Protein AF-A0A1J5GYA2-F1 (afdb_monomer_lite)

pLDDT: mean 72.32, std 25.34, range [25.52, 98.0]

Foldseek 3Di:
DDDALVLAAEEQEEAAQAALLLLLQLLLLQQPQDPPPVDDDPLDPPCSRVRYHYAHQHHDPVNDQFHDPVRQVCSCVQPVDHDPDGGHHHDDLVNAALRYEYEYLAQDPVSDDQSNQVGHLAYEYQHAYDCVVPVVPCRVQSSLSSSLLSNLVSVCSPPVVVVTSPAADPVSGHDYYHSCVSDDPCSVPVSCVPRPPFDWYARPVVRDIDDGDDDDDDDDDDDDDDDDDPPPDDDDPDDDDDDDDDDDDDDDDDDDDDD

Radius of gyration: 24.93 Å; chains: 1; bounding box: 53×60×90 Å

Sequence (259 aa):
MSITKDQLRYVALDDQGAGRCGIGEAALGHFLGEKNTDSPPSLVSPNLYSNIIRAGVRPPESGRADLHPLVTDLIRNRLGIEFIDKKIHLLQEADISANTIVLVLTTELNSIPDYVLQQAYDVLHAPIMDPFPNLENDLGSVATQIYFYALLLSYVVENHFEELGVSRDENGKILPRALLGFHPKEWEQEFFADVFGRGSFRFPASGMIVPLESQGVGAEFDYTLGKVPPEQRSRSFFEDEWGETPSMLKPYSVMSQRF

Structure (mmCIF, N/CA/C/O backbone):
data_AF-A0A1J5GYA2-F1
#
_entry.id   AF-A0A1J5GYA2-F1
#
loop_
_atom_site.group_PDB
_atom_site.id
_atom_site.type_symbol
_atom_site.label_atom_id
_atom_site.label_alt_id
_atom_site.label_comp_id
_atom_site.label_asym_id
_atom_site.label_entity_id
_atom_site.label_seq_id
_atom_site.pdbx_PDB_ins_code
_atom_site.Cartn_x
_atom_site.Cartn_y
_atom_site.Cartn_z
_atom_site.occupancy
_atom_site.B_iso_or_equiv
_atom_site.auth_seq_id
_atom_site.auth_comp_id
_atom_site.auth_asym_id
_atom_site.auth_atom_id
_atom_site.pdbx_PDB_model_num
ATOM 1 N N . MET A 1 1 ? -4.886 -0.936 26.146 1.00 52.78 1 MET A N 1
ATOM 2 C CA . MET A 1 1 ? -3.988 0.212 25.900 1.00 52.78 1 MET A CA 1
ATOM 3 C C . MET A 1 1 ? -4.394 0.770 24.549 1.00 52.78 1 MET A C 1
ATOM 5 O O . MET A 1 1 ? -4.532 -0.031 23.635 1.00 52.78 1 MET A O 1
ATOM 9 N N . SER A 1 2 ? -4.719 2.056 24.441 1.00 77.25 2 SER A N 1
ATOM 10 C CA . SER A 1 2 ? -5.106 2.679 23.168 1.00 77.25 2 SER A CA 1
ATOM 11 C C . SER A 1 2 ? -3.856 3.038 22.368 1.00 77.25 2 SER A C 1
ATOM 13 O O . SER A 1 2 ? -2.954 3.661 22.925 1.00 77.25 2 SER A O 1
ATOM 15 N N . ILE A 1 3 ? -3.814 2.646 21.097 1.00 84.88 3 ILE A N 1
ATOM 16 C CA . ILE A 1 3 ? -2.743 3.022 20.166 1.00 84.88 3 ILE A CA 1
ATOM 17 C C . ILE A 1 3 ? -2.931 4.487 19.762 1.00 84.88 3 ILE A C 1
ATOM 19 O O . ILE A 1 3 ? -4.063 4.944 19.603 1.00 84.88 3 ILE A O 1
ATOM 23 N N . THR A 1 4 ? -1.830 5.217 19.610 1.00 86.31 4 THR A N 1
ATOM 24 C CA . THR A 1 4 ? -1.808 6.609 19.133 1.00 86.31 4 THR A CA 1
ATOM 25 C C . THR A 1 4 ? -1.162 6.707 17.746 1.00 86.31 4 THR A C 1
ATOM 27 O O . THR A 1 4 ? -0.445 5.801 17.324 1.00 86.31 4 THR A O 1
ATOM 30 N N . LYS A 1 5 ? -1.429 7.794 17.004 1.00 84.69 5 LYS A N 1
ATOM 31 C CA . LYS A 1 5 ? -0.971 7.976 15.607 1.00 84.69 5 LYS A CA 1
ATOM 32 C C . LYS A 1 5 ? 0.548 7.822 15.439 1.00 84.69 5 LYS A C 1
ATOM 34 O O . LYS A 1 5 ? 1.004 7.218 14.476 1.00 84.69 5 LYS A O 1
ATOM 39 N N . ASP A 1 6 ? 1.318 8.336 16.395 1.00 83.19 6 ASP A N 1
ATOM 40 C CA . ASP A 1 6 ? 2.785 8.282 16.461 1.00 83.19 6 ASP A CA 1
ATOM 41 C C . ASP A 1 6 ? 3.344 6.867 16.681 1.00 83.19 6 ASP A C 1
ATOM 43 O O . ASP A 1 6 ? 4.506 6.603 16.384 1.00 83.19 6 ASP A O 1
ATOM 47 N N . GLN A 1 7 ? 2.515 5.939 17.165 1.00 87.81 7 GLN A N 1
ATOM 48 C CA . GLN A 1 7 ? 2.881 4.535 17.344 1.00 87.81 7 GLN A CA 1
ATOM 49 C C . GLN A 1 7 ? 2.619 3.694 16.090 1.00 87.81 7 GLN A C 1
ATOM 51 O O . GLN A 1 7 ? 2.973 2.513 16.085 1.00 87.81 7 GLN A O 1
ATOM 56 N N . LEU A 1 8 ? 1.991 4.251 15.047 1.00 91.12 8 LEU A N 1
ATOM 57 C CA . LEU A 1 8 ? 1.645 3.500 13.845 1.00 91.12 8 LEU A CA 1
ATOM 58 C C . LEU A 1 8 ? 2.871 3.137 13.002 1.00 91.12 8 LEU A C 1
ATOM 60 O O . LEU A 1 8 ? 3.745 3.960 12.710 1.00 91.12 8 LEU A O 1
ATOM 64 N N . ARG A 1 9 ? 2.865 1.886 12.542 1.00 94.00 9 ARG A N 1
ATOM 65 C CA . ARG A 1 9 ? 3.709 1.379 11.458 1.00 94.00 9 ARG A CA 1
ATOM 66 C C . ARG A 1 9 ? 2.845 1.175 10.220 1.00 94.00 9 ARG A C 1
ATOM 68 O O . ARG A 1 9 ? 1.652 0.903 10.335 1.00 94.00 9 ARG A O 1
ATOM 75 N N . TYR A 1 10 ? 3.449 1.260 9.045 1.00 95.62 10 TYR A N 1
ATOM 76 C CA . TYR A 1 10 ? 2.756 1.132 7.769 1.00 95.62 10 TYR A CA 1
ATOM 77 C C . TYR A 1 10 ? 3.422 0.062 6.914 1.00 95.62 10 TYR A C 1
ATOM 79 O O . TYR A 1 10 ? 4.647 -0.002 6.838 1.00 95.62 10 TYR A O 1
ATOM 87 N N . VAL A 1 11 ? 2.622 -0.756 6.236 1.00 97.25 11 VAL A N 1
ATOM 88 C CA . VAL A 1 11 ? 3.106 -1.683 5.210 1.00 97.25 11 VAL A CA 1
ATOM 89 C C . VAL A 1 11 ? 2.424 -1.348 3.892 1.00 97.25 11 VAL A C 1
ATOM 91 O O . VAL A 1 11 ? 1.209 -1.487 3.776 1.00 97.25 11 VAL A O 1
ATOM 94 N N . ALA A 1 12 ? 3.199 -0.936 2.892 1.00 97.12 12 ALA A N 1
ATOM 95 C CA . ALA A 1 12 ? 2.764 -0.903 1.503 1.00 97.12 12 ALA A CA 1
ATOM 96 C C . ALA A 1 12 ? 2.955 -2.306 0.911 1.00 97.12 12 ALA A C 1
ATOM 98 O O . ALA A 1 12 ? 4.083 -2.722 0.637 1.00 97.12 12 ALA A O 1
ATOM 99 N N . LEU A 1 13 ? 1.858 -3.045 0.745 1.00 97.75 13 LEU A N 1
ATOM 100 C CA . LEU A 1 13 ? 1.861 -4.437 0.297 1.00 97.75 13 LEU A CA 1
ATOM 101 C C . LEU A 1 13 ? 1.398 -4.540 -1.159 1.00 97.75 13 LEU A C 1
ATOM 103 O O . LEU A 1 13 ? 0.315 -4.062 -1.492 1.00 97.75 13 LEU A O 1
ATOM 107 N N . ASP A 1 14 ? 2.174 -5.204 -2.013 1.00 96.56 14 ASP A N 1
ATOM 108 C CA . ASP A 1 14 ? 1.707 -5.674 -3.324 1.00 96.56 14 ASP A CA 1
ATOM 109 C C . ASP A 1 14 ? 1.986 -7.177 -3.519 1.00 96.56 14 ASP A C 1
ATOM 111 O O . ASP A 1 14 ? 2.470 -7.859 -2.612 1.00 96.56 14 ASP A O 1
ATOM 115 N N . ASP A 1 15 ? 1.645 -7.725 -4.687 1.00 94.81 15 ASP A N 1
ATOM 116 C CA . ASP A 1 15 ? 1.787 -9.162 -4.930 1.00 94.81 15 ASP A CA 1
ATOM 117 C C . ASP A 1 15 ? 3.256 -9.636 -4.958 1.00 94.81 15 ASP A C 1
ATOM 119 O O . ASP A 1 15 ? 3.537 -10.735 -4.491 1.00 94.81 15 ASP A O 1
ATOM 123 N N . GLN A 1 16 ? 4.193 -8.852 -5.510 1.00 94.75 16 GLN A N 1
ATOM 124 C CA . GLN A 1 16 ? 5.533 -9.324 -5.924 1.00 94.75 16 GLN A CA 1
ATOM 125 C C . GLN A 1 16 ? 6.723 -8.531 -5.344 1.00 94.75 16 GLN A C 1
ATOM 127 O O . GLN A 1 16 ? 7.873 -8.927 -5.514 1.00 94.75 16 GLN A O 1
ATOM 132 N N . GLY A 1 17 ? 6.492 -7.398 -4.683 1.00 92.50 17 GLY A N 1
ATOM 133 C CA . GLY A 1 17 ? 7.512 -6.600 -3.998 1.00 92.50 17 GLY A CA 1
ATOM 134 C C . GLY A 1 17 ? 8.372 -5.699 -4.901 1.00 92.50 17 GLY A C 1
ATOM 135 O O . GLY A 1 17 ? 9.226 -4.967 -4.403 1.00 92.50 17 GLY A O 1
ATOM 136 N N . ALA A 1 18 ? 8.169 -5.739 -6.224 1.00 92.25 18 ALA A N 1
ATOM 137 C CA . ALA A 1 18 ? 9.050 -5.116 -7.221 1.00 92.25 18 ALA A CA 1
ATOM 138 C C . ALA A 1 18 ? 8.562 -3.765 -7.784 1.00 92.25 18 ALA A C 1
ATOM 140 O O . ALA A 1 18 ? 9.275 -3.159 -8.593 1.00 92.25 18 ALA A O 1
ATOM 141 N N . GLY A 1 19 ? 7.344 -3.324 -7.440 1.00 94.00 19 GLY A N 1
ATOM 142 C CA . GLY A 1 19 ? 6.659 -2.244 -8.156 1.00 94.00 19 GLY A CA 1
ATOM 143 C C . GLY A 1 19 ? 5.774 -1.352 -7.288 1.00 94.00 19 GLY A C 1
ATOM 144 O O . GLY A 1 19 ? 6.240 -0.340 -6.763 1.00 94.00 19 GLY A O 1
ATOM 145 N N . ARG A 1 20 ? 4.486 -1.695 -7.177 1.00 96.44 20 ARG A N 1
ATOM 146 C CA . ARG A 1 20 ? 3.453 -0.858 -6.542 1.00 96.44 20 ARG A CA 1
ATOM 147 C C . ARG A 1 20 ? 3.792 -0.576 -5.078 1.00 96.44 20 ARG A C 1
ATOM 149 O O . ARG A 1 20 ? 3.676 0.567 -4.653 1.00 96.44 20 ARG A O 1
ATOM 156 N N . CYS A 1 21 ? 4.305 -1.562 -4.341 1.00 95.81 21 CYS A N 1
ATOM 157 C CA . CYS A 1 21 ? 4.745 -1.399 -2.951 1.00 95.81 21 CYS A CA 1
ATOM 158 C C . CYS A 1 21 ? 5.860 -0.351 -2.776 1.00 95.81 21 CYS A C 1
ATOM 160 O O . CYS A 1 21 ? 5.845 0.385 -1.795 1.00 95.81 21 CYS A O 1
ATOM 162 N N . GLY A 1 22 ? 6.796 -0.234 -3.729 1.00 94.44 22 GLY A N 1
ATOM 163 C CA . GLY A 1 22 ? 7.863 0.772 -3.691 1.00 94.44 22 GLY A CA 1
ATOM 164 C C . GLY A 1 22 ? 7.334 2.182 -3.956 1.00 94.44 22 GLY A C 1
ATOM 165 O O . GLY A 1 22 ? 7.723 3.129 -3.281 1.00 94.44 22 GLY A O 1
ATOM 166 N N . ILE A 1 23 ? 6.377 2.326 -4.880 1.00 94.81 23 ILE A N 1
ATOM 167 C CA . ILE A 1 23 ? 5.662 3.601 -5.066 1.00 94.81 23 ILE A CA 1
ATOM 168 C C . ILE A 1 23 ? 4.862 3.931 -3.799 1.00 94.81 23 ILE A C 1
ATOM 170 O O . ILE A 1 23 ? 4.860 5.079 -3.368 1.00 94.81 23 ILE A O 1
ATOM 174 N N . GLY A 1 24 ? 4.235 2.925 -3.182 1.00 95.12 24 GLY A N 1
ATOM 175 C CA . GLY A 1 24 ? 3.459 3.054 -1.951 1.00 95.12 24 GLY A CA 1
ATOM 176 C C . GLY A 1 24 ? 4.290 3.541 -0.770 1.00 95.12 24 GLY A C 1
ATOM 177 O O . GLY A 1 24 ? 3.902 4.505 -0.130 1.00 95.12 24 GLY A O 1
ATOM 178 N N . GLU A 1 25 ? 5.451 2.942 -0.511 1.00 94.00 25 GLU A N 1
ATOM 179 C CA . GLU A 1 25 ? 6.383 3.385 0.536 1.00 94.00 25 GLU A CA 1
ATOM 180 C C . GLU A 1 25 ? 6.821 4.843 0.339 1.00 94.00 25 GLU A C 1
ATOM 182 O O . GLU A 1 25 ? 6.715 5.647 1.265 1.00 94.00 25 GLU A O 1
ATOM 187 N N . ALA A 1 26 ? 7.249 5.204 -0.877 1.00 90.25 26 ALA A N 1
ATOM 188 C CA . ALA A 1 26 ? 7.666 6.568 -1.196 1.00 90.25 26 ALA A CA 1
ATOM 189 C C . ALA A 1 26 ? 6.513 7.577 -1.047 1.00 90.25 26 ALA A C 1
ATOM 191 O O . ALA A 1 26 ? 6.694 8.652 -0.480 1.00 90.25 26 ALA A O 1
ATOM 192 N N . ALA A 1 27 ? 5.317 7.218 -1.520 1.00 90.56 27 ALA A N 1
ATOM 193 C CA . ALA A 1 27 ? 4.111 8.029 -1.397 1.00 90.56 27 ALA A CA 1
ATOM 194 C C . ALA A 1 27 ? 3.684 8.210 0.067 1.00 90.56 27 ALA A C 1
ATOM 196 O O . ALA A 1 27 ? 3.379 9.321 0.493 1.00 90.56 27 ALA A O 1
ATOM 197 N N . LEU A 1 28 ? 3.691 7.130 0.851 1.00 91.25 28 LEU A N 1
ATOM 198 C CA . LEU A 1 28 ? 3.335 7.164 2.264 1.00 91.25 28 LEU A CA 1
ATOM 199 C C . LEU A 1 28 ? 4.324 8.013 3.058 1.00 91.25 28 LEU A C 1
ATOM 201 O O . LEU A 1 28 ? 3.883 8.875 3.805 1.00 91.25 28 LEU A O 1
ATOM 205 N N . GLY A 1 29 ? 5.635 7.855 2.860 1.00 87.81 29 GLY A N 1
ATOM 206 C CA . GLY A 1 29 ? 6.617 8.703 3.544 1.00 87.81 29 GLY A CA 1
ATOM 207 C C . GLY A 1 29 ? 6.549 10.169 3.114 1.00 87.81 29 GLY A C 1
ATOM 208 O O . GLY A 1 29 ? 6.762 11.049 3.939 1.00 87.81 29 GLY A O 1
ATOM 209 N N . HIS A 1 30 ? 6.151 10.458 1.873 1.00 84.06 30 HIS A N 1
ATOM 210 C CA . HIS A 1 30 ? 5.894 11.830 1.436 1.00 84.06 30 HIS A CA 1
ATOM 211 C C . HIS A 1 30 ? 4.679 12.466 2.143 1.00 84.06 30 HIS A C 1
ATOM 213 O O . HIS A 1 30 ? 4.772 13.605 2.591 1.00 84.06 30 HIS A O 1
ATOM 219 N N . PHE A 1 31 ? 3.561 11.743 2.299 1.00 84.25 31 PHE A N 1
ATOM 220 C CA . PHE A 1 31 ? 2.330 12.294 2.897 1.00 84.25 31 PHE A CA 1
ATOM 221 C C . PHE A 1 31 ? 2.190 12.104 4.419 1.00 84.25 31 PHE A C 1
ATOM 223 O O . PHE A 1 31 ? 1.360 12.776 5.034 1.00 84.25 31 PHE A O 1
ATOM 230 N N . LEU A 1 32 ? 2.954 11.196 5.034 1.00 84.56 32 LEU A N 1
ATOM 231 C CA . LEU A 1 32 ? 2.957 10.921 6.481 1.00 84.56 32 LEU A CA 1
ATOM 232 C C . LEU A 1 32 ? 4.251 11.371 7.180 1.00 84.56 32 LEU A C 1
ATOM 234 O O . LEU A 1 32 ? 4.230 11.578 8.390 1.00 84.56 32 LEU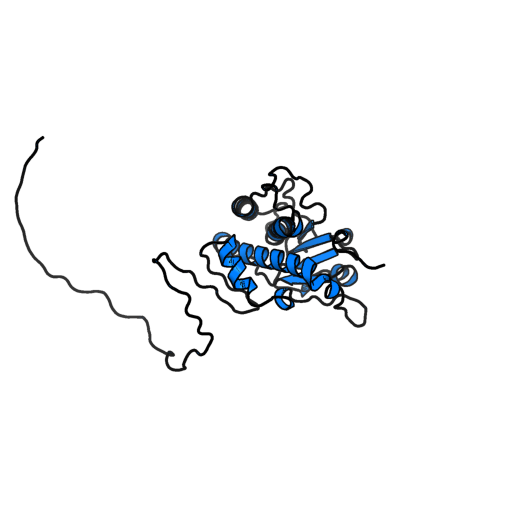 A O 1
ATOM 238 N N . GLY A 1 33 ? 5.372 11.481 6.457 1.00 67.19 33 GLY A N 1
ATOM 239 C CA . GLY A 1 33 ? 6.704 11.612 7.056 1.00 67.19 33 GLY A CA 1
ATOM 240 C C . GLY A 1 33 ? 7.037 13.000 7.606 1.00 67.19 33 GLY A C 1
ATOM 241 O O . GLY A 1 33 ? 7.629 13.091 8.678 1.00 67.19 33 GLY A O 1
ATOM 242 N N . GLU A 1 34 ? 6.649 14.084 6.922 1.00 56.28 34 GLU A N 1
ATOM 243 C CA . GLU A 1 34 ? 6.967 15.456 7.352 1.00 56.28 34 GLU A CA 1
ATOM 244 C C . GLU A 1 34 ? 5.793 16.436 7.131 1.00 56.28 34 GLU A C 1
ATOM 246 O O . GLU A 1 34 ? 5.505 16.855 6.014 1.00 56.28 34 GLU A O 1
ATOM 251 N N . LYS A 1 35 ? 5.158 16.879 8.229 1.00 47.84 35 LYS A N 1
ATOM 252 C CA . LYS A 1 35 ? 4.240 18.041 8.276 1.00 47.84 35 LYS A CA 1
ATOM 253 C C . LYS A 1 35 ? 4.880 19.275 8.935 1.00 47.84 35 LYS A C 1
ATOM 255 O O . LYS A 1 35 ? 4.233 19.989 9.693 1.00 47.84 35 LYS A O 1
ATOM 260 N N . ASN A 1 36 ? 6.156 19.534 8.646 1.00 36.28 36 ASN A N 1
ATOM 261 C CA . ASN A 1 36 ? 6.815 20.803 8.980 1.00 36.28 36 ASN A CA 1
ATOM 262 C C . ASN A 1 36 ? 6.995 21.627 7.698 1.00 36.28 36 ASN A C 1
ATOM 264 O O . ASN A 1 36 ? 8.065 21.650 7.097 1.00 36.28 36 ASN A O 1
ATOM 268 N N . THR A 1 37 ? 5.926 22.311 7.289 1.00 40.91 37 THR A N 1
ATOM 269 C CA . THR A 1 37 ? 5.828 23.088 6.037 1.00 40.91 37 THR A CA 1
ATOM 270 C C . THR A 1 37 ? 6.758 24.306 5.948 1.00 40.91 37 THR A C 1
ATOM 272 O O . THR A 1 37 ? 6.833 24.934 4.896 1.00 40.91 37 THR A O 1
ATOM 275 N N . ASP A 1 38 ? 7.479 24.636 7.022 1.00 36.69 38 ASP A N 1
ATOM 276 C CA . ASP A 1 38 ? 8.370 25.802 7.103 1.00 36.69 38 ASP A CA 1
ATOM 277 C C . ASP A 1 38 ? 9.807 25.522 6.618 1.00 36.69 38 ASP A C 1
ATOM 279 O O . ASP A 1 38 ? 10.648 26.422 6.614 1.00 36.69 38 ASP A O 1
ATOM 283 N N . SER A 1 39 ? 10.123 24.284 6.219 1.00 34.06 39 SER A N 1
ATOM 284 C CA . SER A 1 39 ? 11.415 23.920 5.619 1.00 34.06 39 SER A CA 1
ATOM 285 C C . SER A 1 39 ? 11.222 23.321 4.223 1.00 34.06 39 SER A C 1
ATOM 287 O O . SER A 1 39 ? 10.342 22.478 4.051 1.00 34.06 39 SER A O 1
ATOM 289 N N . PRO A 1 40 ? 12.040 23.694 3.217 1.00 37.94 40 PRO A N 1
ATOM 290 C CA . PRO A 1 40 ? 12.053 22.970 1.949 1.00 37.94 40 PRO A CA 1
ATOM 291 C C . PRO A 1 40 ? 12.461 21.508 2.199 1.00 37.94 40 PRO A C 1
ATOM 293 O O . PRO A 1 40 ? 13.287 21.268 3.086 1.00 37.94 40 PRO A O 1
ATOM 296 N N . PRO A 1 41 ? 11.929 20.538 1.428 1.00 44.06 41 PRO A N 1
ATOM 297 C CA . PRO A 1 41 ? 12.181 19.120 1.656 1.00 44.06 41 PRO A CA 1
ATOM 298 C C . PRO A 1 41 ? 13.684 18.840 1.663 1.00 44.06 41 PRO A C 1
ATOM 300 O O . PRO A 1 41 ? 14.387 19.037 0.667 1.00 44.06 41 PRO A O 1
ATOM 303 N N . SER A 1 42 ? 14.185 18.402 2.818 1.00 37.72 42 SER A N 1
ATOM 304 C CA . SER A 1 42 ? 15.592 18.065 2.9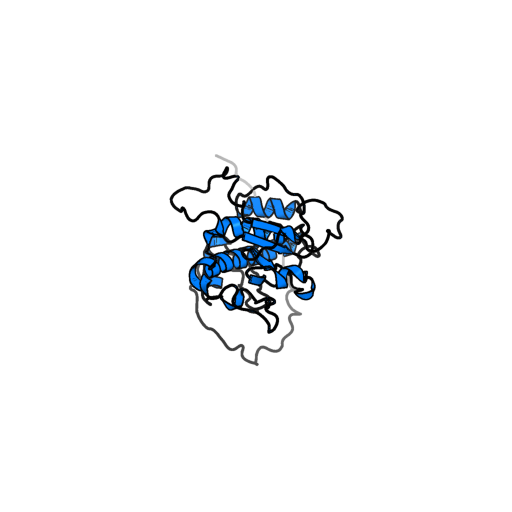80 1.00 37.72 42 SER A CA 1
ATOM 305 C C . SER A 1 42 ? 15.895 16.819 2.157 1.00 37.72 42 SER A C 1
ATOM 307 O O . SER A 1 42 ? 15.473 15.717 2.504 1.00 37.72 42 SER A O 1
ATOM 309 N N . LEU A 1 43 ? 16.708 16.976 1.110 1.00 41.19 43 LEU A N 1
ATOM 310 C CA . LEU A 1 43 ? 17.228 15.879 0.278 1.00 41.19 43 LEU A CA 1
ATOM 311 C C . LEU A 1 43 ? 18.064 14.839 1.066 1.00 41.19 43 LEU A C 1
ATOM 313 O O . LEU A 1 43 ? 18.601 13.909 0.472 1.00 41.19 43 LEU A O 1
ATOM 317 N N . VAL A 1 44 ? 18.221 15.003 2.388 1.00 37.31 44 VAL A N 1
ATOM 318 C CA . VAL A 1 44 ? 19.064 14.171 3.257 1.00 37.31 44 VAL A CA 1
ATOM 319 C C . VAL A 1 44 ? 18.404 13.928 4.629 1.00 37.31 44 VAL A C 1
ATOM 321 O O . VAL A 1 44 ? 19.033 14.104 5.672 1.00 37.31 44 VAL A O 1
ATOM 324 N N . SER A 1 45 ? 17.133 13.511 4.658 1.00 35.84 45 SER A N 1
ATOM 325 C CA . SER A 1 45 ? 16.492 12.956 5.867 1.00 35.84 45 SER A CA 1
ATOM 326 C C . SER A 1 45 ? 16.426 11.417 5.776 1.00 35.84 45 SER A C 1
ATOM 328 O O . SER A 1 45 ? 15.431 10.865 5.303 1.00 35.84 45 SER A O 1
ATOM 330 N N . PRO A 1 46 ? 17.474 10.673 6.200 1.00 40.28 46 PRO A N 1
ATOM 331 C CA . PRO A 1 46 ? 17.526 9.209 6.065 1.00 40.28 46 PRO A CA 1
ATOM 332 C C . PRO A 1 46 ? 16.509 8.451 6.941 1.00 40.28 46 PRO A C 1
ATOM 334 O O . PRO A 1 46 ? 16.409 7.233 6.830 1.00 40.28 46 PRO A O 1
ATOM 337 N N . ASN A 1 47 ? 15.754 9.150 7.799 1.00 41.41 47 ASN A N 1
ATOM 338 C CA . ASN A 1 47 ? 14.789 8.565 8.736 1.00 41.41 47 ASN A CA 1
ATOM 339 C C . ASN A 1 47 ? 13.312 8.713 8.313 1.00 41.41 47 ASN A C 1
ATOM 341 O O . ASN A 1 47 ? 12.452 8.172 9.011 1.00 41.41 47 ASN A O 1
ATOM 345 N N . LEU A 1 48 ? 13.019 9.384 7.186 1.00 49.25 48 LEU A N 1
ATOM 346 C CA . LEU A 1 48 ? 11.661 9.675 6.674 1.00 49.25 48 LEU A CA 1
ATOM 347 C C . LEU A 1 48 ? 10.718 8.455 6.580 1.00 49.25 48 LEU A C 1
ATOM 349 O O . LEU A 1 48 ? 9.503 8.622 6.605 1.00 49.25 48 LEU A O 1
ATOM 353 N N . TYR A 1 49 ? 11.268 7.241 6.477 1.00 60.41 49 TYR A N 1
ATOM 354 C CA . TYR A 1 49 ? 10.523 5.996 6.229 1.00 60.41 49 TYR A CA 1
ATOM 355 C C . TYR A 1 49 ? 10.695 4.949 7.342 1.00 60.41 49 TYR A C 1
ATOM 357 O O . TYR A 1 49 ? 10.327 3.797 7.156 1.00 60.41 49 TYR A O 1
ATOM 365 N N . SER A 1 50 ? 11.270 5.299 8.501 1.00 66.12 50 SER A N 1
ATOM 366 C CA . SER A 1 50 ? 11.652 4.306 9.531 1.00 66.12 50 SER A CA 1
ATOM 367 C C . SER A 1 50 ? 10.494 3.462 10.101 1.00 66.12 50 SER A C 1
ATOM 369 O O . SER A 1 50 ? 10.729 2.378 10.638 1.00 66.12 50 SER A O 1
ATOM 371 N N . ASN A 1 51 ? 9.248 3.922 9.961 1.00 85.62 51 ASN A N 1
ATOM 372 C CA . ASN A 1 51 ? 8.026 3.207 10.332 1.00 85.62 51 ASN A CA 1
ATOM 373 C C . ASN A 1 51 ? 7.233 2.651 9.130 1.00 85.62 51 ASN A C 1
ATOM 375 O O . ASN A 1 51 ? 6.123 2.159 9.331 1.00 85.62 51 ASN A O 1
ATOM 379 N N . ILE A 1 52 ? 7.773 2.709 7.908 1.00 90.69 52 ILE A N 1
ATOM 380 C CA . ILE A 1 52 ? 7.123 2.267 6.667 1.00 90.69 52 ILE A CA 1
ATOM 381 C C . ILE A 1 52 ? 7.921 1.107 6.063 1.00 90.69 52 ILE A C 1
ATOM 383 O O . ILE A 1 52 ? 9.141 1.159 5.961 1.00 90.69 52 ILE A O 1
ATOM 387 N N . ILE A 1 53 ? 7.226 0.049 5.654 1.00 92.69 53 ILE A N 1
ATOM 388 C CA . ILE A 1 53 ? 7.803 -1.133 5.006 1.00 92.69 53 ILE A CA 1
ATOM 389 C C . ILE A 1 53 ? 7.149 -1.287 3.633 1.00 92.69 53 ILE A C 1
ATOM 391 O O . ILE A 1 53 ? 5.922 -1.307 3.536 1.00 92.69 53 ILE A O 1
ATOM 395 N N . ARG A 1 54 ? 7.936 -1.463 2.569 1.00 93.94 54 ARG A N 1
ATOM 396 C CA . ARG A 1 54 ? 7.434 -2.071 1.324 1.00 93.94 54 ARG A CA 1
ATOM 397 C C . ARG A 1 54 ? 7.555 -3.590 1.407 1.00 93.94 54 ARG A C 1
ATOM 399 O O . ARG A 1 54 ? 8.580 -4.094 1.857 1.00 93.94 54 ARG A O 1
ATOM 406 N N . ALA A 1 55 ? 6.552 -4.322 0.939 1.00 96.38 55 ALA A N 1
ATOM 407 C CA . ALA A 1 55 ? 6.612 -5.780 0.892 1.00 96.38 55 ALA A CA 1
ATOM 408 C C . ALA A 1 55 ? 5.871 -6.364 -0.318 1.00 96.38 55 ALA A C 1
ATOM 410 O O . ALA A 1 55 ? 4.878 -5.806 -0.787 1.00 96.38 55 ALA A O 1
ATOM 411 N N . GLY A 1 56 ? 6.353 -7.514 -0.789 1.00 96.69 56 GLY A N 1
ATOM 412 C CA . GLY A 1 56 ? 5.633 -8.416 -1.687 1.00 96.69 56 GLY A CA 1
ATOM 413 C C . GLY A 1 56 ? 5.108 -9.642 -0.944 1.00 96.69 56 GLY A C 1
ATOM 414 O O . GLY A 1 56 ? 5.804 -10.172 -0.080 1.00 96.69 56 GLY A O 1
ATOM 415 N N . VAL A 1 57 ? 3.920 -10.138 -1.293 1.00 96.69 57 VAL A N 1
ATOM 416 C CA . VAL A 1 57 ? 3.408 -11.419 -0.761 1.00 96.69 57 VAL A CA 1
ATOM 417 C C . VAL A 1 57 ? 4.245 -12.611 -1.254 1.00 96.69 57 VAL A C 1
ATOM 419 O O . VAL A 1 57 ? 4.467 -13.568 -0.512 1.00 96.69 57 VAL A O 1
ATOM 422 N N . ARG A 1 58 ? 4.717 -12.573 -2.506 1.00 94.94 58 ARG A N 1
ATOM 423 C CA . ARG A 1 58 ? 5.486 -13.649 -3.155 1.00 94.94 58 ARG A CA 1
ATOM 424 C C . ARG A 1 58 ? 6.695 -13.104 -3.937 1.00 94.94 58 ARG A C 1
ATOM 426 O O . ARG A 1 58 ? 6.732 -11.914 -4.233 1.00 94.94 58 ARG A O 1
ATOM 433 N N . PRO A 1 59 ? 7.699 -13.937 -4.277 1.00 94.12 59 PRO A N 1
ATOM 434 C CA . PRO A 1 59 ? 8.813 -13.520 -5.131 1.00 94.12 59 PRO A CA 1
ATOM 435 C C . PRO A 1 59 ? 8.349 -13.060 -6.522 1.00 94.12 59 PRO A C 1
ATOM 437 O O . PRO A 1 59 ? 7.350 -13.588 -7.023 1.00 94.12 59 PRO A O 1
ATOM 440 N N . PRO A 1 60 ? 9.087 -12.156 -7.196 1.00 93.19 60 PRO A N 1
ATOM 441 C CA . PRO A 1 60 ? 8.767 -11.776 -8.562 1.00 93.19 60 PRO A CA 1
ATOM 442 C C . PRO A 1 60 ? 8.892 -12.933 -9.546 1.00 93.19 60 PRO A C 1
ATOM 444 O O . PRO A 1 60 ? 9.913 -13.618 -9.590 1.00 93.19 60 PRO A O 1
ATOM 447 N N . GLU A 1 61 ? 7.923 -13.050 -10.449 1.00 91.81 61 GLU A N 1
ATOM 448 C CA . GLU A 1 61 ? 7.950 -14.024 -11.551 1.00 91.81 61 GLU A CA 1
ATOM 449 C C . GLU A 1 61 ? 9.117 -13.753 -12.520 1.00 91.81 61 GLU A C 1
ATOM 451 O O . GLU A 1 61 ? 9.667 -14.665 -13.129 1.00 91.81 61 GLU A O 1
ATOM 456 N N . SER A 1 62 ? 9.560 -12.493 -12.593 1.00 89.94 62 SER A N 1
ATOM 457 C CA . SER A 1 62 ? 10.757 -12.065 -13.331 1.00 89.94 62 SER A CA 1
ATOM 458 C C . SER A 1 62 ? 12.098 -12.519 -12.732 1.00 89.94 62 SER A C 1
ATOM 460 O O . SER A 1 62 ? 13.134 -12.302 -13.357 1.00 89.94 62 SER A O 1
ATOM 462 N N . GLY A 1 63 ? 12.117 -13.070 -11.512 1.00 91.75 63 GLY A N 1
ATOM 463 C CA . GLY A 1 63 ? 13.346 -13.455 -10.808 1.00 91.75 63 GLY A CA 1
ATOM 464 C C . GLY A 1 63 ? 14.230 -12.293 -10.327 1.00 91.75 63 GLY A C 1
ATOM 465 O O . GLY A 1 63 ? 15.326 -12.542 -9.826 1.00 91.75 63 GLY A O 1
ATOM 466 N N . ARG A 1 64 ? 13.788 -11.031 -10.460 1.00 91.00 64 ARG A N 1
ATOM 467 C CA . ARG A 1 64 ? 14.490 -9.868 -9.886 1.00 91.00 64 ARG A CA 1
ATOM 468 C C . ARG A 1 64 ? 14.535 -9.936 -8.359 1.00 91.00 64 ARG A C 1
ATOM 470 O O . ARG A 1 64 ? 13.634 -10.477 -7.724 1.00 91.00 64 ARG A O 1
ATOM 477 N N . ALA A 1 65 ? 15.569 -9.324 -7.788 1.00 92.06 65 ALA A N 1
ATOM 478 C CA . ALA A 1 65 ? 15.753 -9.173 -6.343 1.00 92.06 65 ALA A CA 1
ATOM 479 C C . ALA A 1 65 ? 15.622 -7.707 -5.879 1.00 92.06 65 ALA A C 1
ATOM 481 O O . ALA A 1 65 ? 15.823 -7.413 -4.701 1.00 92.06 65 ALA A O 1
ATOM 482 N N . ASP A 1 66 ? 15.303 -6.793 -6.797 1.00 94.06 66 ASP A N 1
ATOM 483 C CA . ASP A 1 66 ? 15.261 -5.345 -6.617 1.00 94.06 66 ASP A CA 1
ATOM 484 C C . ASP A 1 66 ? 14.059 -4.679 -7.321 1.00 94.06 66 ASP A C 1
ATOM 486 O O . ASP A 1 66 ? 13.435 -5.234 -8.233 1.00 94.06 66 ASP A O 1
ATOM 490 N N . LEU A 1 67 ? 13.717 -3.470 -6.862 1.00 92.69 67 LEU A N 1
ATOM 491 C CA . LEU A 1 67 ? 12.695 -2.612 -7.466 1.00 92.69 67 LEU A CA 1
ATOM 492 C C . LEU A 1 67 ? 13.008 -2.330 -8.940 1.00 92.69 67 LEU A C 1
ATOM 494 O O . LEU A 1 67 ? 14.149 -2.045 -9.306 1.00 92.69 67 LEU A O 1
ATOM 498 N N . HIS A 1 68 ? 11.977 -2.334 -9.788 1.00 94.31 68 HIS A N 1
ATOM 499 C CA . HIS A 1 68 ? 12.160 -2.098 -11.219 1.00 94.31 68 HIS A CA 1
ATOM 500 C C . HIS A 1 68 ? 12.769 -0.705 -11.506 1.00 94.31 68 HIS A C 1
ATOM 502 O O . HIS A 1 68 ? 12.281 0.279 -10.945 1.00 94.31 68 HIS A O 1
ATOM 508 N N . PRO A 1 69 ? 13.752 -0.560 -12.423 1.00 92.38 69 PRO A N 1
ATOM 509 C CA . PRO A 1 69 ? 14.393 0.727 -12.711 1.00 92.38 69 PRO A CA 1
ATOM 510 C C . PRO A 1 69 ? 13.402 1.861 -12.999 1.00 92.38 69 PRO A C 1
ATOM 512 O O . PRO A 1 69 ? 13.405 2.846 -12.264 1.00 92.38 69 PRO A O 1
ATOM 515 N N . LEU A 1 70 ? 12.460 1.652 -13.936 1.00 93.38 70 LEU A N 1
ATOM 516 C CA . LEU A 1 70 ? 11.394 2.618 -14.264 1.00 93.38 70 LEU A CA 1
ATOM 517 C C . LEU A 1 70 ? 10.558 3.057 -13.049 1.00 93.38 70 LEU A C 1
ATOM 519 O O . LEU A 1 70 ? 10.106 4.196 -13.002 1.00 93.38 70 LEU A O 1
ATOM 523 N N . VAL A 1 71 ? 10.359 2.178 -12.060 1.00 94.00 71 VAL A N 1
ATOM 524 C CA . VAL A 1 71 ? 9.651 2.518 -10.816 1.00 94.00 71 VAL A CA 1
ATOM 525 C C . VAL A 1 71 ? 10.516 3.448 -9.967 1.00 94.00 71 VAL A C 1
ATOM 527 O O . VAL A 1 71 ? 10.032 4.480 -9.509 1.00 94.00 71 VAL A O 1
ATOM 530 N N . THR A 1 72 ? 11.807 3.140 -9.804 1.00 92.25 72 THR A N 1
ATOM 531 C CA . THR A 1 72 ? 12.719 4.007 -9.039 1.00 92.25 72 THR A CA 1
ATOM 532 C C . THR A 1 72 ? 12.984 5.347 -9.728 1.00 92.25 72 THR A C 1
ATOM 534 O O . THR A 1 72 ? 13.078 6.365 -9.048 1.00 92.25 72 THR A O 1
ATOM 537 N N . ASP A 1 73 ? 13.028 5.375 -11.062 1.00 89.44 73 ASP A N 1
ATOM 538 C CA . ASP A 1 73 ? 13.182 6.606 -11.837 1.00 89.44 73 ASP A CA 1
ATOM 539 C C . ASP A 1 73 ? 11.905 7.457 -11.796 1.00 89.44 73 ASP A C 1
ATOM 541 O O . ASP A 1 73 ? 11.994 8.669 -11.617 1.00 89.44 73 ASP A O 1
ATOM 545 N N . LEU A 1 74 ? 10.711 6.848 -11.863 1.00 88.00 74 LEU A N 1
ATOM 546 C CA . LEU A 1 74 ? 9.447 7.564 -11.656 1.00 88.00 74 LEU A CA 1
ATOM 547 C C . LEU A 1 74 ? 9.384 8.202 -10.264 1.00 88.00 74 LEU A C 1
ATOM 549 O O . LEU A 1 74 ? 8.990 9.361 -10.149 1.00 88.00 74 LEU A O 1
ATOM 553 N N . ILE A 1 75 ? 9.771 7.467 -9.218 1.00 86.44 75 ILE A N 1
ATOM 554 C CA . ILE A 1 75 ? 9.731 7.948 -7.829 1.00 86.44 75 ILE A CA 1
ATOM 555 C C . ILE A 1 75 ? 10.705 9.114 -7.628 1.00 86.44 75 ILE A C 1
ATOM 557 O O . ILE A 1 75 ? 10.305 10.146 -7.085 1.00 86.44 75 ILE A O 1
ATOM 561 N N . ARG A 1 76 ? 11.935 9.005 -8.152 1.00 83.88 76 ARG A N 1
ATOM 562 C CA . ARG A 1 76 ? 12.895 10.116 -8.183 1.00 83.88 76 ARG A CA 1
ATOM 563 C C . ARG A 1 76 ? 12.316 11.327 -8.915 1.00 83.88 76 ARG A C 1
ATOM 565 O O . ARG A 1 76 ? 12.353 12.432 -8.388 1.00 83.88 76 ARG A O 1
ATOM 572 N N . ASN A 1 77 ? 11.768 11.127 -10.113 1.00 79.81 77 ASN A N 1
ATOM 573 C CA . ASN A 1 77 ? 11.306 12.222 -10.966 1.00 79.81 77 ASN A CA 1
ATOM 574 C C . ASN A 1 77 ? 10.047 12.921 -10.429 1.00 79.81 77 ASN A C 1
ATOM 576 O O . ASN A 1 77 ? 9.881 14.112 -10.672 1.00 79.81 77 ASN A O 1
ATOM 580 N N . ARG A 1 78 ? 9.156 12.203 -9.728 1.00 79.81 78 ARG A N 1
ATOM 581 C CA . ARG A 1 78 ? 7.905 12.764 -9.187 1.00 79.81 78 ARG A CA 1
ATOM 582 C C . ARG A 1 78 ? 8.025 13.298 -7.761 1.00 79.81 78 ARG A C 1
ATOM 584 O O . ARG A 1 78 ? 7.378 14.292 -7.462 1.00 79.81 78 ARG A O 1
ATOM 591 N N . LEU A 1 79 ? 8.807 12.652 -6.891 1.00 78.62 79 LEU A N 1
ATOM 592 C CA . LEU A 1 79 ? 8.900 13.012 -5.466 1.00 78.62 79 LEU A CA 1
ATOM 593 C C . LEU A 1 79 ? 10.297 13.469 -5.013 1.00 78.62 79 LEU A C 1
ATOM 595 O O . LEU A 1 79 ? 10.460 13.849 -3.858 1.00 78.62 79 LEU A O 1
ATOM 599 N N . GLY A 1 80 ? 11.321 13.407 -5.869 1.00 78.06 80 GLY A N 1
ATOM 600 C CA . GLY A 1 80 ? 12.706 13.708 -5.481 1.00 78.06 80 GLY A CA 1
ATOM 601 C C . GLY A 1 80 ? 13.355 12.650 -4.577 1.00 78.06 80 GLY A C 1
ATOM 602 O O . GLY A 1 80 ? 14.429 12.891 -4.032 1.00 78.06 80 GLY A O 1
ATOM 603 N N . ILE A 1 81 ? 12.720 11.485 -4.405 1.00 81.94 81 ILE A N 1
ATOM 604 C CA . ILE A 1 81 ? 13.154 10.433 -3.476 1.00 81.94 81 ILE A CA 1
ATOM 605 C C . ILE A 1 81 ? 14.098 9.452 -4.178 1.00 81.94 81 ILE A C 1
ATOM 607 O O . ILE A 1 81 ? 13.755 8.877 -5.213 1.00 81.94 81 ILE A O 1
ATOM 611 N N . GLU A 1 82 ? 15.253 9.185 -3.568 1.00 84.25 82 GLU A N 1
ATOM 612 C CA . GLU A 1 82 ? 16.125 8.067 -3.935 1.00 84.25 82 GLU A CA 1
ATOM 613 C C . GLU A 1 82 ? 16.142 6.997 -2.838 1.00 84.25 82 GLU A C 1
ATOM 615 O O . GLU A 1 82 ? 16.426 7.272 -1.674 1.00 84.25 82 GLU A O 1
ATOM 620 N N . PHE A 1 83 ? 15.881 5.745 -3.218 1.00 76.75 83 PHE A N 1
ATOM 621 C CA . PHE A 1 83 ? 15.997 4.609 -2.307 1.00 76.75 83 PHE A CA 1
ATOM 622 C C . PHE A 1 83 ? 17.456 4.211 -2.067 1.00 76.75 83 PHE A C 1
ATOM 624 O O . PHE A 1 83 ? 18.164 3.856 -3.013 1.00 76.75 83 PHE A O 1
ATOM 631 N N . ILE A 1 84 ? 17.856 4.189 -0.790 1.00 74.00 84 ILE A N 1
ATOM 632 C CA . ILE A 1 84 ? 19.165 3.697 -0.330 1.00 74.00 84 ILE A CA 1
ATOM 633 C C . ILE A 1 84 ? 19.264 2.177 -0.519 1.00 74.00 84 ILE A C 1
ATOM 635 O O . ILE A 1 84 ? 20.215 1.691 -1.126 1.00 74.00 84 ILE A O 1
ATOM 639 N N . ASP A 1 85 ? 18.267 1.427 -0.036 1.00 78.50 85 ASP A N 1
ATOM 640 C CA . ASP A 1 85 ? 18.100 0.013 -0.371 1.00 78.50 85 ASP A CA 1
ATOM 641 C C . ASP A 1 85 ? 16.971 -0.135 -1.391 1.00 78.50 85 ASP A C 1
ATOM 643 O O . ASP A 1 85 ? 15.864 0.359 -1.173 1.00 78.50 85 ASP A O 1
ATOM 647 N N . LYS A 1 86 ? 17.243 -0.843 -2.489 1.00 83.56 86 LYS A N 1
ATOM 648 C CA . LYS A 1 86 ? 16.283 -1.174 -3.553 1.00 83.56 86 LYS A CA 1
ATOM 649 C C . LYS A 1 86 ? 15.843 -2.635 -3.527 1.00 83.56 86 LYS A C 1
ATOM 651 O O . LYS A 1 86 ? 15.039 -3.020 -4.370 1.00 83.56 86 LYS A O 1
ATOM 656 N N . LYS A 1 87 ? 16.353 -3.450 -2.599 1.00 92.50 87 LYS A N 1
ATOM 657 C CA . LYS A 1 87 ? 16.004 -4.869 -2.499 1.00 92.50 87 LYS A CA 1
ATOM 658 C C . LYS A 1 87 ? 14.510 -5.070 -2.297 1.00 92.50 87 LYS A C 1
ATOM 660 O O . LYS A 1 87 ? 13.822 -4.259 -1.667 1.00 92.50 87 LYS A O 1
ATOM 665 N N . ILE A 1 88 ? 14.046 -6.189 -2.829 1.00 93.50 88 ILE A N 1
ATOM 666 C CA . ILE A 1 88 ? 12.710 -6.712 -2.603 1.00 93.50 88 ILE A CA 1
ATOM 667 C C . ILE A 1 88 ? 12.684 -7.379 -1.236 1.00 93.50 88 ILE A C 1
ATOM 669 O O . ILE A 1 88 ? 13.500 -8.251 -0.934 1.00 93.50 88 ILE A O 1
ATOM 673 N N . HIS A 1 89 ? 11.716 -6.961 -0.433 1.00 95.25 89 HIS A N 1
ATOM 674 C CA . HIS A 1 89 ? 11.378 -7.581 0.834 1.00 95.25 89 HIS A CA 1
ATOM 675 C C . HIS A 1 89 ? 10.109 -8.413 0.645 1.00 95.25 89 HIS A C 1
ATOM 677 O O . HIS A 1 89 ? 9.138 -7.945 0.043 1.00 95.25 89 HIS A O 1
ATOM 683 N N . LEU A 1 90 ? 10.130 -9.656 1.120 1.00 97.06 90 LEU A N 1
ATOM 684 C CA . LEU A 1 90 ? 8.953 -10.524 1.138 1.00 97.06 90 LEU A CA 1
ATOM 685 C C . LEU A 1 90 ? 8.296 -10.403 2.502 1.00 97.06 90 LEU A C 1
ATOM 687 O O . LEU A 1 90 ? 9.005 -10.472 3.504 1.00 97.06 90 LEU A O 1
ATOM 691 N N . LEU A 1 91 ? 6.972 -10.253 2.534 1.00 97.69 91 LEU A N 1
ATOM 692 C CA . LEU A 1 91 ? 6.241 -10.035 3.776 1.00 97.69 91 LEU A CA 1
ATOM 693 C C . LEU A 1 91 ? 6.453 -11.203 4.747 1.00 97.69 91 LEU A C 1
ATOM 695 O O . LEU A 1 91 ? 6.173 -12.364 4.430 1.00 97.69 91 LEU A O 1
ATOM 699 N N . GLN A 1 92 ? 6.930 -10.874 5.941 1.00 97.06 92 GLN A N 1
ATOM 700 C CA . GLN A 1 92 ? 7.125 -11.793 7.049 1.00 97.06 92 GLN A CA 1
ATOM 701 C C . GLN A 1 92 ? 6.128 -11.479 8.162 1.00 97.06 92 GLN A C 1
ATOM 703 O O . GLN A 1 92 ? 5.693 -10.343 8.340 1.00 97.06 92 GLN A O 1
ATOM 708 N N . GLU A 1 93 ? 5.816 -12.481 8.979 1.00 97.12 93 GLU A N 1
ATOM 709 C CA . GLU A 1 93 ? 4.945 -12.300 10.145 1.00 97.12 93 GLU A CA 1
ATOM 710 C C . GLU A 1 93 ? 5.484 -11.220 11.104 1.00 97.12 93 GLU A C 1
ATOM 712 O O . GLU A 1 93 ? 4.718 -10.411 11.610 1.00 97.12 93 GLU A O 1
ATOM 717 N N . ALA A 1 94 ? 6.812 -11.118 11.251 1.00 95.69 94 ALA A N 1
ATOM 718 C CA . ALA A 1 94 ? 7.480 -10.108 12.078 1.00 95.69 94 ALA A CA 1
ATOM 719 C C . ALA A 1 94 ? 7.347 -8.650 11.572 1.00 95.69 94 ALA A C 1
ATOM 721 O O . ALA A 1 94 ? 7.640 -7.712 12.321 1.00 95.69 94 ALA A O 1
ATOM 722 N N . ASP A 1 95 ? 6.907 -8.432 10.328 1.00 95.50 95 ASP A N 1
ATOM 723 C CA . ASP A 1 95 ? 6.602 -7.089 9.813 1.00 95.50 95 ASP A CA 1
ATOM 724 C C . ASP A 1 95 ? 5.267 -6.561 10.362 1.00 95.50 95 ASP A C 1
ATOM 726 O O . ASP A 1 95 ? 5.052 -5.347 10.446 1.00 95.50 95 ASP A O 1
ATOM 730 N N . ILE A 1 96 ? 4.373 -7.472 10.759 1.00 97.50 96 ILE A N 1
ATOM 731 C CA . ILE A 1 96 ? 3.028 -7.167 11.234 1.00 97.50 96 ILE A CA 1
ATOM 732 C C . ILE A 1 96 ? 2.994 -7.167 12.761 1.00 97.50 96 ILE A C 1
ATOM 734 O O . ILE A 1 96 ? 3.538 -8.035 13.436 1.00 97.50 96 ILE A O 1
ATOM 738 N N . SER A 1 97 ? 2.321 -6.171 13.320 1.00 94.50 97 SER A N 1
ATOM 739 C CA . SER A 1 97 ? 2.067 -6.056 14.749 1.00 94.50 97 SER A CA 1
ATOM 740 C C . SER A 1 97 ? 0.766 -5.286 14.979 1.00 94.50 97 SER A C 1
ATOM 742 O O . SER A 1 97 ? 0.229 -4.666 14.061 1.00 94.50 97 SER A O 1
ATOM 744 N N . ALA A 1 98 ? 0.263 -5.285 16.217 1.00 93.94 98 ALA A N 1
ATOM 745 C CA . ALA A 1 98 ? -1.028 -4.681 16.571 1.00 93.94 98 ALA A CA 1
ATOM 746 C C . ALA A 1 98 ? -1.140 -3.164 16.303 1.00 93.94 98 ALA A C 1
ATOM 748 O O . ALA A 1 98 ? -2.228 -2.614 16.415 1.00 93.94 98 ALA A O 1
ATOM 749 N N . ASN A 1 99 ? -0.032 -2.498 15.961 1.00 94.50 99 ASN A N 1
ATOM 750 C CA . ASN A 1 99 ? 0.084 -1.094 15.554 1.00 94.50 99 ASN A CA 1
ATOM 751 C C . ASN A 1 99 ? 0.398 -0.904 14.051 1.00 94.50 99 ASN A C 1
ATOM 753 O O . ASN A 1 99 ? 0.727 0.205 13.636 1.00 94.50 99 ASN A O 1
ATOM 757 N N . THR A 1 100 ? 0.341 -1.961 13.239 1.00 96.38 100 THR A N 1
ATOM 758 C CA . THR A 1 100 ? 0.639 -1.911 11.801 1.00 96.38 100 THR A CA 1
ATOM 759 C C . THR A 1 100 ? -0.634 -1.706 10.983 1.00 96.38 100 THR A C 1
ATOM 761 O O . THR A 1 100 ? -1.532 -2.542 11.037 1.00 96.38 100 THR A O 1
ATOM 764 N N . ILE A 1 101 ? -0.707 -0.646 10.180 1.00 97.19 101 ILE A N 1
ATOM 765 C CA . ILE A 1 101 ? -1.706 -0.504 9.111 1.00 97.19 101 ILE A CA 1
ATOM 766 C C . ILE A 1 101 ? -1.126 -1.084 7.823 1.00 97.19 101 ILE A C 1
ATOM 768 O O . ILE A 1 101 ? -0.041 -0.689 7.395 1.00 97.19 101 ILE A O 1
ATOM 772 N N . VAL A 1 102 ? -1.854 -1.993 7.179 1.00 98.00 102 VAL A N 1
ATOM 773 C CA . VAL A 1 102 ? -1.454 -2.547 5.878 1.00 98.00 102 VAL A CA 1
ATOM 774 C C . VAL A 1 102 ? -2.268 -1.897 4.767 1.00 98.00 102 VAL A C 1
ATOM 776 O O . VAL A 1 102 ? -3.485 -2.062 4.711 1.00 98.00 102 VAL A O 1
ATOM 779 N N . LEU A 1 103 ? -1.589 -1.177 3.873 1.00 97.94 103 LEU A N 1
ATOM 780 C CA . LEU A 1 103 ? -2.146 -0.654 2.630 1.00 97.94 103 LEU A CA 1
ATOM 781 C C . LEU A 1 103 ? -1.914 -1.679 1.514 1.00 97.94 103 LEU A C 1
ATOM 783 O O . LEU A 1 103 ? -0.786 -1.884 1.067 1.00 97.94 103 LEU A O 1
ATOM 787 N N . VAL A 1 104 ? -2.990 -2.325 1.072 1.00 97.56 104 VAL A N 1
ATOM 788 C CA . VAL A 1 104 ? -2.956 -3.411 0.085 1.00 97.56 104 VAL A CA 1
ATOM 789 C C . VAL A 1 104 ? -3.185 -2.851 -1.318 1.00 97.56 104 VAL A C 1
ATOM 791 O O . VAL A 1 104 ? -4.296 -2.439 -1.646 1.00 97.56 104 VAL A O 1
ATOM 794 N N . LEU A 1 105 ? -2.140 -2.870 -2.146 1.00 96.56 105 LEU A N 1
ATOM 795 C CA . LEU A 1 105 ? -2.052 -2.264 -3.481 1.00 96.56 105 LEU A CA 1
ATOM 796 C C . LEU A 1 105 ? -2.258 -3.297 -4.609 1.00 96.56 105 LEU A C 1
ATOM 798 O O . LEU A 1 105 ? -1.525 -3.308 -5.598 1.00 96.56 105 LEU A O 1
ATOM 802 N N . THR A 1 106 ? -3.228 -4.200 -4.460 1.00 92.38 106 THR A N 1
ATOM 803 C CA . THR A 1 106 ? -3.549 -5.241 -5.454 1.00 92.38 106 THR A CA 1
ATOM 804 C C . THR A 1 106 ? -5.053 -5.380 -5.653 1.00 92.38 106 THR A C 1
ATOM 806 O O . THR A 1 106 ? -5.840 -5.030 -4.778 1.00 92.38 106 THR A O 1
ATOM 809 N N . THR A 1 107 ? -5.487 -5.882 -6.807 1.00 88.31 107 THR A N 1
ATOM 810 C CA . THR A 1 107 ? -6.893 -6.231 -7.059 1.00 88.31 107 THR A CA 1
ATOM 811 C C . THR A 1 107 ? -7.331 -7.507 -6.333 1.00 88.31 107 THR A C 1
ATOM 813 O O . THR A 1 107 ? -8.527 -7.695 -6.123 1.00 88.31 107 THR A O 1
ATOM 816 N N . GLU A 1 108 ? -6.396 -8.370 -5.924 1.00 87.56 108 GLU A N 1
ATOM 817 C CA . GLU A 1 108 ? -6.691 -9.691 -5.357 1.00 87.56 108 GLU A CA 1
ATOM 818 C C . GLU A 1 108 ? -6.516 -9.723 -3.831 1.00 87.56 108 GLU A C 1
ATOM 820 O O . GLU A 1 108 ? -5.442 -10.021 -3.322 1.00 87.56 108 GLU A O 1
ATOM 825 N N . LEU A 1 109 ? -7.590 -9.474 -3.071 1.00 86.88 109 LEU A N 1
ATOM 826 C CA . LEU A 1 109 ? -7.559 -9.564 -1.598 1.00 86.88 109 LEU A CA 1
ATOM 827 C C . LEU A 1 109 ? -7.256 -10.976 -1.065 1.00 86.88 109 LEU A C 1
ATOM 829 O O . LEU A 1 109 ? -6.714 -11.120 0.027 1.00 86.88 109 LEU A O 1
ATOM 833 N N . ASN A 1 110 ? -7.581 -12.018 -1.833 1.00 87.94 110 ASN A N 1
ATOM 834 C CA . ASN A 1 110 ? -7.407 -13.415 -1.421 1.00 87.94 110 ASN A CA 1
ATOM 835 C C . ASN A 1 110 ? -5.930 -13.849 -1.338 1.00 87.94 110 ASN A C 1
ATOM 837 O O . ASN A 1 110 ? -5.657 -14.954 -0.874 1.00 87.94 110 ASN A O 1
ATOM 841 N N . SER A 1 111 ? -4.987 -13.018 -1.801 1.00 86.69 111 SER A N 1
ATOM 842 C CA . SER A 1 111 ? -3.548 -13.270 -1.671 1.00 86.69 111 SER A CA 1
ATOM 843 C C . SER A 1 111 ? -2.983 -12.845 -0.308 1.00 86.69 111 SER A C 1
ATOM 845 O O . SER A 1 111 ? -1.882 -13.266 0.042 1.00 86.69 111 SER A O 1
ATOM 847 N N . ILE A 1 112 ? -3.713 -12.041 0.479 1.00 92.75 112 ILE A N 1
ATOM 848 C CA . ILE A 1 112 ? -3.239 -11.537 1.775 1.00 92.75 112 ILE A CA 1
ATOM 849 C C . ILE A 1 112 ? -3.037 -12.710 2.754 1.00 92.75 112 ILE A C 1
ATOM 851 O O . ILE A 1 112 ? -3.986 -13.455 3.008 1.00 92.75 112 ILE A O 1
ATOM 855 N N . PRO A 1 113 ? -1.846 -12.865 3.366 1.00 95.19 113 PRO A N 1
ATOM 856 C CA . PRO A 1 113 ? -1.615 -13.912 4.354 1.00 95.19 113 PRO A CA 1
ATOM 857 C C . PRO A 1 113 ? -2.492 -13.772 5.604 1.00 95.19 113 PRO A C 1
ATOM 859 O O . PRO A 1 113 ? -2.662 -12.685 6.154 1.00 95.19 113 PRO A O 1
ATOM 862 N N . ASP A 1 114 ? -2.965 -14.906 6.119 1.00 95.38 114 ASP A N 1
ATOM 863 C CA . ASP A 1 114 ? -3.913 -14.975 7.239 1.00 95.38 114 ASP A CA 1
ATOM 864 C C . ASP A 1 114 ? -3.403 -14.285 8.524 1.00 95.38 114 ASP A C 1
ATOM 866 O O . ASP A 1 114 ? -4.197 -13.727 9.283 1.00 95.38 114 ASP A O 1
ATOM 870 N N . TYR A 1 115 ? -2.081 -14.258 8.751 1.00 96.56 115 TYR A N 1
ATOM 871 C CA . TYR A 1 115 ? -1.466 -13.562 9.890 1.00 96.56 115 TYR A CA 1
ATOM 872 C C . TYR A 1 115 ? -1.653 -12.038 9.827 1.00 96.56 115 TYR A C 1
ATOM 874 O O . TYR A 1 115 ? -1.789 -11.402 10.870 1.00 96.56 115 TYR A O 1
ATOM 882 N N . VAL A 1 116 ? -1.739 -11.448 8.628 1.00 97.38 116 VAL A N 1
ATOM 883 C CA . VAL A 1 116 ? -2.006 -10.011 8.448 1.00 97.38 116 VAL A CA 1
ATOM 884 C C . VAL A 1 116 ? -3.376 -9.667 9.022 1.00 97.38 116 VAL A C 1
ATOM 886 O O . VAL A 1 116 ? -3.502 -8.751 9.832 1.00 97.38 116 VAL A O 1
ATOM 889 N N . LEU A 1 117 ? -4.389 -10.457 8.656 1.00 96.81 117 LEU A N 1
ATOM 890 C CA . LEU A 1 117 ? -5.771 -10.281 9.103 1.00 96.81 117 LEU A CA 1
ATOM 891 C C . LEU A 1 117 ? -5.940 -10.560 10.605 1.00 96.81 117 LEU A C 1
ATOM 893 O O . LEU A 1 117 ? -6.876 -10.065 11.224 1.00 96.81 117 LEU A O 1
ATOM 897 N N . GLN A 1 118 ? -5.051 -11.350 11.206 1.00 96.06 118 GLN A N 1
ATOM 898 C CA . GLN A 1 118 ? -5.087 -11.662 12.637 1.00 96.06 118 GLN A CA 1
ATOM 899 C C . GLN A 1 118 ? -4.367 -10.612 13.497 1.00 96.06 118 GLN A C 1
ATOM 901 O O . GLN A 1 118 ? -4.824 -10.323 14.601 1.00 96.06 118 GLN A O 1
ATOM 906 N N . GLN A 1 119 ? -3.247 -10.055 13.019 1.00 95.94 119 GLN A N 1
ATOM 907 C CA . GLN A 1 119 ? -2.293 -9.326 13.867 1.00 95.94 119 GLN A CA 1
ATOM 908 C C . GLN A 1 119 ? -2.210 -7.820 13.611 1.00 95.94 119 GLN A C 1
ATOM 910 O O . GLN A 1 119 ? -1.746 -7.103 14.497 1.00 95.94 119 GLN A O 1
ATOM 915 N N . ALA A 1 120 ? -2.620 -7.326 12.440 1.00 97.19 120 ALA A N 1
ATOM 916 C CA . ALA A 1 120 ? -2.509 -5.905 12.118 1.00 97.19 120 ALA A CA 1
ATOM 917 C C . ALA A 1 120 ? -3.425 -5.017 12.996 1.00 97.19 120 ALA A C 1
ATOM 919 O O . ALA A 1 120 ? -4.355 -5.470 13.678 1.00 97.19 120 ALA A O 1
ATOM 920 N N . TYR A 1 121 ? -3.169 -3.711 12.965 1.00 96.06 121 TYR A N 1
ATOM 921 C CA . TYR A 1 121 ? -4.100 -2.722 13.497 1.00 96.06 121 TYR A CA 1
ATOM 922 C C . TYR A 1 121 ? -5.346 -2.648 12.608 1.00 96.06 121 TYR A C 1
ATOM 924 O O . TYR A 1 121 ? -6.459 -2.863 13.090 1.00 96.06 121 TYR A O 1
ATOM 932 N N . ASP A 1 122 ? -5.135 -2.422 11.306 1.00 96.62 122 ASP A N 1
ATOM 933 C CA . ASP A 1 122 ? -6.165 -2.360 10.265 1.00 96.62 122 ASP A CA 1
ATOM 934 C C . ASP A 1 122 ? -5.591 -2.771 8.894 1.00 96.62 122 ASP A C 1
ATOM 936 O O . ASP A 1 122 ? -4.375 -2.727 8.676 1.00 96.62 122 ASP A O 1
ATOM 940 N N . VAL A 1 123 ? -6.466 -3.148 7.960 1.00 97.19 123 VAL A N 1
ATOM 941 C CA . VAL A 1 123 ? -6.115 -3.564 6.596 1.00 97.19 123 VAL A CA 1
ATOM 942 C C . VAL A 1 123 ? -6.976 -2.791 5.602 1.00 97.19 123 VAL A C 1
ATOM 944 O O . VAL A 1 123 ? -8.188 -2.988 5.499 1.00 97.19 123 VAL A O 1
ATOM 947 N N . LEU A 1 124 ? -6.329 -1.899 4.856 1.00 96.38 124 LEU A N 1
ATOM 948 C CA . LEU A 1 124 ? -6.973 -0.940 3.968 1.00 96.38 124 LEU A CA 1
ATOM 949 C C . LEU A 1 124 ? -6.636 -1.275 2.517 1.00 96.38 124 LEU A C 1
ATOM 951 O O . LEU A 1 124 ? -5.476 -1.380 2.120 1.00 96.38 124 LEU A O 1
ATOM 955 N N . HIS A 1 125 ? -7.676 -1.474 1.718 1.00 93.94 125 HIS A N 1
ATOM 956 C CA . HIS A 1 125 ? -7.590 -1.960 0.351 1.00 93.94 125 HIS A CA 1
ATOM 957 C C . HIS A 1 125 ? -7.637 -0.819 -0.659 1.00 93.94 125 HIS A C 1
ATOM 959 O O . HIS A 1 125 ? -8.566 -0.009 -0.672 1.00 93.94 125 HIS A O 1
ATOM 965 N N . ALA A 1 126 ? -6.644 -0.809 -1.539 1.00 92.25 126 ALA A N 1
ATOM 966 C CA . ALA A 1 126 ? -6.516 0.074 -2.680 1.00 92.25 126 ALA A CA 1
ATOM 967 C C . ALA A 1 126 ? -6.422 -0.797 -3.953 1.00 92.25 126 ALA A C 1
ATOM 969 O O . ALA A 1 126 ? -5.326 -1.224 -4.328 1.00 92.25 126 ALA A O 1
ATOM 970 N N . PRO A 1 127 ? -7.556 -1.116 -4.613 1.00 90.06 127 PRO A N 1
ATOM 971 C CA . PRO A 1 127 ? -7.578 -1.993 -5.782 1.00 90.06 127 PRO A CA 1
ATOM 972 C C . PRO A 1 127 ? -6.855 -1.349 -6.969 1.00 90.06 127 PRO A C 1
ATOM 974 O O . PRO A 1 127 ? -7.420 -0.524 -7.689 1.00 90.06 127 PRO A O 1
ATOM 977 N N . ILE A 1 128 ? -5.597 -1.742 -7.167 1.00 89.44 128 ILE A N 1
ATOM 978 C CA . ILE A 1 128 ? -4.703 -1.223 -8.203 1.00 89.44 128 ILE A CA 1
ATOM 979 C C . ILE A 1 128 ? -4.196 -2.390 -9.049 1.00 89.44 128 ILE A C 1
ATOM 981 O O . ILE A 1 128 ? -3.627 -3.354 -8.527 1.00 89.44 128 ILE A O 1
ATOM 985 N N . MET A 1 129 ? -4.406 -2.287 -10.363 1.00 89.69 129 MET A N 1
ATOM 986 C CA . MET A 1 129 ? -3.951 -3.286 -11.332 1.00 89.69 129 MET A CA 1
ATOM 987 C C . MET A 1 129 ? -2.424 -3.396 -11.329 1.00 89.69 129 MET A C 1
ATOM 989 O O . MET A 1 129 ? -1.724 -2.401 -11.129 1.00 89.69 129 MET A O 1
ATOM 993 N N . ASP A 1 130 ? -1.907 -4.596 -11.578 1.00 90.75 130 ASP A N 1
ATOM 994 C CA . ASP A 1 130 ? -0.479 -4.792 -11.814 1.00 90.75 130 ASP A CA 1
ATOM 995 C C . ASP A 1 130 ? -0.070 -4.114 -13.138 1.00 90.75 130 ASP A C 1
ATOM 997 O O . ASP A 1 130 ? -0.634 -4.463 -14.177 1.00 90.75 130 ASP A O 1
ATOM 1001 N N . PRO A 1 131 ? 0.880 -3.157 -13.146 1.00 89.88 131 PRO A N 1
ATOM 1002 C CA . PRO A 1 131 ? 1.349 -2.545 -14.383 1.00 89.88 131 PRO A CA 1
ATOM 1003 C C . PRO A 1 131 ? 2.311 -3.444 -15.175 1.00 89.88 131 PRO A C 1
ATOM 1005 O O . PRO A 1 131 ? 2.561 -3.151 -16.340 1.00 89.88 131 PRO A O 1
ATOM 1008 N N . PHE A 1 132 ? 2.887 -4.510 -14.600 1.00 91.44 132 PHE A N 1
ATOM 1009 C CA . PHE A 1 132 ? 3.938 -5.288 -15.277 1.00 91.44 132 PHE A CA 1
ATOM 1010 C C . PHE A 1 132 ? 3.581 -5.862 -16.666 1.00 91.44 132 PHE A C 1
ATOM 1012 O O . PHE A 1 132 ? 4.492 -5.896 -17.498 1.00 91.44 132 PHE A O 1
ATOM 1019 N N . PRO A 1 133 ? 2.326 -6.243 -16.991 1.00 91.19 133 PRO A N 1
ATOM 1020 C CA . PRO A 1 133 ? 1.947 -6.658 -18.346 1.00 91.19 133 PRO A CA 1
ATOM 1021 C C . PRO A 1 133 ? 2.154 -5.590 -19.435 1.00 91.19 133 PRO A C 1
ATOM 1023 O O . PRO A 1 133 ? 2.307 -5.946 -20.601 1.00 91.19 133 PRO A O 1
ATOM 1026 N N . ASN A 1 134 ? 2.159 -4.298 -19.080 1.00 90.31 134 ASN A N 1
ATOM 1027 C CA . ASN A 1 134 ? 2.293 -3.174 -20.015 1.00 90.31 134 ASN A CA 1
ATOM 1028 C C . ASN A 1 134 ? 2.976 -1.962 -19.343 1.00 90.31 134 ASN A C 1
ATOM 1030 O O . ASN A 1 134 ? 2.488 -0.828 -19.367 1.00 90.31 134 ASN A O 1
ATOM 1034 N N . LEU A 1 135 ? 4.115 -2.228 -18.694 1.00 89.38 135 LEU A N 1
ATOM 1035 C CA . LEU A 1 135 ? 4.712 -1.340 -17.692 1.00 89.38 135 LEU A CA 1
ATOM 1036 C C . LEU A 1 135 ? 4.970 0.089 -18.186 1.00 89.38 135 LEU A C 1
ATOM 1038 O O . LEU A 1 135 ? 4.705 1.032 -17.451 1.00 89.38 135 LEU A O 1
ATOM 1042 N N . GLU A 1 136 ? 5.461 0.268 -19.411 1.00 86.62 136 GLU A N 1
ATOM 1043 C CA . GLU A 1 136 ? 5.814 1.594 -19.943 1.00 86.62 136 GLU A CA 1
ATOM 1044 C C . GLU A 1 136 ? 4.602 2.529 -20.080 1.00 86.62 136 GLU A C 1
ATOM 1046 O O . GLU A 1 136 ? 4.731 3.733 -19.861 1.00 86.62 136 GLU A O 1
ATOM 1051 N N . ASN A 1 137 ? 3.424 1.979 -20.384 1.00 81.81 137 ASN A N 1
ATOM 1052 C CA . ASN A 1 137 ? 2.194 2.750 -20.568 1.00 81.81 137 ASN A CA 1
ATOM 1053 C C . ASN A 1 137 ? 1.407 2.898 -19.256 1.00 81.81 137 ASN A C 1
ATOM 1055 O O . ASN A 1 137 ? 0.894 3.975 -18.949 1.00 81.81 137 ASN A O 1
ATOM 1059 N N . ASP A 1 138 ? 1.334 1.832 -18.454 1.00 86.25 138 ASP A N 1
ATOM 1060 C CA . ASP A 1 138 ? 0.412 1.769 -17.314 1.00 86.25 138 ASP A CA 1
ATOM 1061 C C . ASP A 1 138 ? 1.021 2.332 -16.016 1.00 86.25 138 ASP A C 1
ATOM 1063 O O . ASP A 1 138 ? 0.294 2.838 -15.153 1.00 86.25 138 ASP A O 1
ATOM 1067 N N . LEU A 1 139 ? 2.356 2.314 -15.879 1.00 87.00 139 LEU A N 1
ATOM 1068 C CA . LEU A 1 139 ? 3.074 2.741 -14.669 1.00 87.00 139 LEU A CA 1
ATOM 1069 C C . LEU A 1 139 ? 2.736 4.177 -14.244 1.00 87.00 139 LEU A C 1
ATOM 1071 O O . LEU A 1 139 ? 2.577 4.441 -13.053 1.00 87.00 139 LEU A O 1
ATOM 1075 N N . GLY A 1 140 ? 2.587 5.102 -15.196 1.00 84.12 140 GLY A N 1
ATOM 1076 C CA . GLY A 1 140 ? 2.256 6.498 -14.900 1.00 84.12 140 GLY A CA 1
ATOM 1077 C C . GLY A 1 140 ? 0.878 6.676 -14.250 1.00 84.12 140 GLY A C 1
ATOM 1078 O O . GLY A 1 140 ? 0.733 7.519 -13.363 1.00 84.12 140 GLY A O 1
ATOM 1079 N N . SER A 1 141 ? -0.103 5.862 -14.660 1.00 82.25 141 SER A N 1
ATOM 1080 C CA . SER A 1 141 ? -1.476 5.851 -14.134 1.00 82.25 141 SER A CA 1
ATOM 1081 C C . SER A 1 141 ? -1.565 5.102 -12.803 1.00 82.25 141 SER A C 1
ATOM 1083 O O . SER A 1 141 ? -2.165 5.594 -11.845 1.00 82.25 141 SER A O 1
ATOM 1085 N N . VAL A 1 142 ? -0.904 3.942 -12.710 1.00 88.94 142 VAL A N 1
ATOM 1086 C CA . VAL A 1 142 ? -0.783 3.164 -11.469 1.00 88.94 142 VAL A CA 1
ATOM 1087 C C . VAL A 1 142 ? -0.124 3.993 -10.369 1.00 88.94 142 VAL A C 1
ATOM 1089 O O . VAL A 1 142 ? -0.640 4.042 -9.254 1.00 88.94 142 VAL A O 1
ATOM 1092 N N . ALA A 1 143 ? 0.956 4.714 -10.678 1.00 89.12 143 ALA A N 1
ATOM 1093 C CA . ALA A 1 143 ? 1.608 5.581 -9.708 1.00 89.12 143 ALA A CA 1
ATOM 1094 C C . ALA A 1 143 ? 0.677 6.693 -9.204 1.00 89.12 143 ALA A C 1
ATOM 1096 O O . ALA A 1 143 ? 0.569 6.893 -8.000 1.00 89.12 143 ALA A O 1
ATOM 1097 N N . THR A 1 144 ? -0.044 7.376 -10.101 1.00 83.38 144 THR A N 1
ATOM 1098 C CA . THR A 1 144 ? -1.018 8.420 -9.732 1.00 83.38 144 THR A CA 1
ATOM 1099 C C . THR A 1 144 ? -2.119 7.893 -8.804 1.00 83.38 144 THR A C 1
ATOM 1101 O O . THR A 1 144 ? -2.447 8.558 -7.823 1.00 83.38 144 THR A O 1
ATOM 1104 N N . GLN A 1 145 ? -2.626 6.677 -9.037 1.00 85.56 145 GLN A N 1
ATOM 1105 C CA . GLN A 1 145 ? -3.572 6.033 -8.118 1.00 85.56 145 GLN A CA 1
ATOM 1106 C C . GLN A 1 145 ? -2.934 5.755 -6.748 1.00 85.56 145 GLN A C 1
ATOM 1108 O O . GLN A 1 145 ? -3.530 6.084 -5.727 1.00 85.56 145 GLN A O 1
ATOM 1113 N N . ILE A 1 146 ? -1.713 5.208 -6.703 1.00 92.06 146 ILE A N 1
ATOM 1114 C CA . ILE A 1 146 ? -0.997 4.933 -5.443 1.00 92.06 146 ILE A CA 1
ATOM 1115 C C . ILE A 1 146 ? -0.761 6.217 -4.640 1.00 92.06 146 ILE A C 1
ATOM 1117 O O . ILE A 1 146 ? -0.999 6.222 -3.434 1.00 92.06 146 ILE A O 1
ATOM 1121 N N . TYR A 1 147 ? -0.353 7.311 -5.292 1.00 86.94 147 TYR A N 1
ATOM 1122 C CA .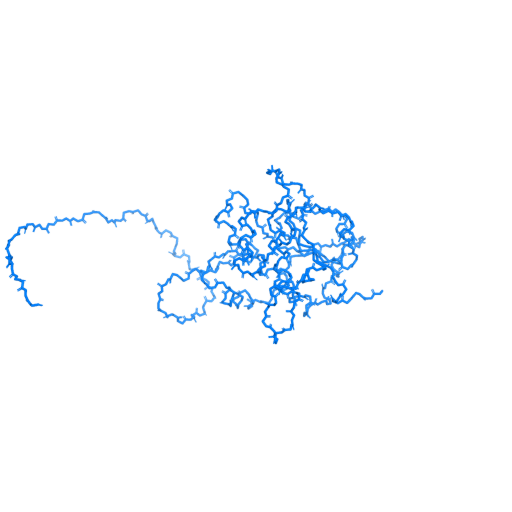 TYR A 1 147 ? -0.179 8.605 -4.628 1.00 86.94 147 TYR A CA 1
ATOM 1123 C C . TYR A 1 147 ? -1.493 9.113 -4.020 1.00 86.94 147 TYR A C 1
ATOM 1125 O O . TYR A 1 147 ? -1.493 9.549 -2.872 1.00 86.94 147 TYR A O 1
ATOM 1133 N N . PHE A 1 148 ? -2.615 8.984 -4.735 1.00 85.44 148 PHE A N 1
ATOM 1134 C CA . PHE A 1 148 ? -3.932 9.346 -4.206 1.00 85.44 148 PHE A CA 1
ATOM 1135 C C . PHE A 1 148 ? -4.313 8.501 -2.982 1.00 85.44 148 PHE A C 1
ATOM 1137 O O . PHE A 1 148 ? -4.716 9.050 -1.961 1.00 85.44 148 PHE A O 1
ATOM 1144 N N . TYR A 1 149 ? -4.140 7.176 -3.040 1.00 90.31 149 TYR A N 1
ATOM 1145 C CA . TYR A 1 149 ? -4.432 6.305 -1.897 1.00 90.31 149 TYR A CA 1
ATOM 1146 C C . TYR A 1 149 ? -3.514 6.578 -0.696 1.00 90.31 149 TYR A C 1
ATOM 1148 O O . TYR A 1 149 ? -3.967 6.483 0.441 1.00 90.31 149 TYR A O 1
ATOM 1156 N N . ALA A 1 150 ? -2.252 6.950 -0.917 1.00 91.50 150 ALA A N 1
ATOM 1157 C CA . ALA A 1 150 ? -1.339 7.332 0.157 1.00 91.50 150 ALA A CA 1
ATOM 1158 C C . ALA A 1 150 ? -1.731 8.669 0.815 1.00 91.50 150 ALA A C 1
ATOM 1160 O O . ALA A 1 150 ? -1.716 8.764 2.044 1.00 91.50 150 ALA A O 1
ATOM 1161 N N . LEU A 1 151 ? -2.147 9.671 0.029 1.00 86.12 151 LEU A N 1
ATOM 1162 C CA . LEU A 1 151 ? -2.698 10.918 0.567 1.00 86.12 151 LEU A CA 1
ATOM 1163 C C . LEU A 1 151 ? -4.004 10.657 1.334 1.00 86.12 151 LEU A C 1
ATOM 1165 O O . LEU A 1 151 ? -4.168 11.144 2.452 1.00 86.12 151 LEU A O 1
ATOM 1169 N N . LEU A 1 152 ? -4.911 9.853 0.771 1.00 88.69 152 LEU A N 1
ATOM 1170 C CA . LEU A 1 152 ? -6.161 9.475 1.429 1.00 88.69 152 LEU A CA 1
ATOM 1171 C C . LEU A 1 152 ? -5.894 8.712 2.735 1.00 88.69 152 LEU A C 1
ATOM 1173 O O . LEU A 1 152 ? -6.562 8.975 3.729 1.00 88.69 152 LEU A O 1
ATOM 1177 N N . LEU A 1 153 ? -4.878 7.842 2.796 1.00 92.75 153 LEU A N 1
ATOM 1178 C CA . LEU A 1 153 ? -4.480 7.218 4.060 1.00 92.75 153 LEU A CA 1
ATOM 1179 C C . LEU A 1 153 ? -3.971 8.253 5.074 1.00 92.75 153 LEU A C 1
ATOM 1181 O O . LEU A 1 153 ? -4.385 8.204 6.229 1.00 92.75 153 LEU A O 1
ATOM 1185 N N . SER A 1 154 ? -3.135 9.210 4.657 1.00 88.94 154 SER A N 1
ATOM 1186 C CA . SER A 1 154 ? -2.689 10.308 5.532 1.00 88.94 154 SER A CA 1
ATOM 1187 C C . SER A 1 154 ? -3.872 11.104 6.093 1.00 88.94 154 SER A C 1
ATOM 1189 O O . SER A 1 154 ? -3.937 11.364 7.294 1.00 88.94 154 SER A O 1
ATOM 1191 N N . TYR A 1 155 ? -4.879 11.393 5.268 1.00 86.88 155 TYR A N 1
ATOM 1192 C CA . TYR A 1 155 ? -6.114 12.039 5.708 1.00 86.88 155 TYR A CA 1
ATOM 1193 C C . TYR A 1 155 ? -6.924 11.217 6.705 1.00 86.88 155 TYR A C 1
ATOM 1195 O O . TYR A 1 155 ? -7.372 11.765 7.712 1.00 86.88 155 TYR A O 1
ATOM 1203 N N . VAL A 1 156 ? -7.101 9.920 6.447 1.00 90.19 156 VAL A N 1
ATOM 1204 C CA . VAL A 1 156 ? -7.860 9.014 7.319 1.00 90.19 156 VAL A CA 1
ATOM 1205 C C . VAL A 1 156 ? -7.158 8.846 8.663 1.00 90.19 156 VAL A C 1
ATOM 1207 O O . VAL A 1 156 ? -7.797 8.991 9.701 1.00 90.19 156 VAL A O 1
ATOM 1210 N N . VAL A 1 157 ? -5.838 8.639 8.666 1.00 91.31 157 VAL A N 1
ATOM 1211 C CA . VAL A 1 157 ? -5.026 8.615 9.893 1.00 91.31 157 VAL A CA 1
ATOM 1212 C C . VAL A 1 157 ? -5.159 9.922 10.671 1.00 91.31 157 VAL A C 1
ATOM 1214 O O . VAL A 1 157 ? -5.101 9.907 11.898 1.00 91.31 157 VAL A O 1
ATOM 1217 N N . GLU A 1 158 ? -5.350 11.054 9.996 1.00 87.81 158 GLU A N 1
ATOM 1218 C CA . GLU A 1 158 ? -5.361 12.356 10.654 1.00 87.81 158 GLU A CA 1
ATOM 1219 C C . GLU A 1 158 ? -6.734 12.809 11.156 1.00 87.81 158 GLU A C 1
ATOM 1221 O O . GLU A 1 158 ? -6.817 13.346 12.263 1.00 87.81 158 GLU A O 1
ATOM 1226 N N . ASN A 1 159 ? -7.794 12.554 10.392 1.00 86.31 159 ASN A N 1
ATOM 1227 C CA . ASN A 1 159 ? -9.139 13.085 10.637 1.00 86.31 159 ASN A CA 1
ATOM 1228 C C . ASN A 1 159 ? -10.149 11.999 11.044 1.00 86.31 159 ASN A C 1
ATOM 1230 O O . ASN A 1 159 ? -11.135 12.311 11.700 1.00 86.31 159 ASN A O 1
ATOM 1234 N N . HIS A 1 160 ? -9.876 10.732 10.713 1.00 88.56 160 HIS A N 1
ATOM 1235 C CA . HIS A 1 160 ? -10.762 9.577 10.922 1.00 88.56 160 HIS A CA 1
ATOM 1236 C C . HIS A 1 160 ? -10.071 8.449 11.715 1.00 88.56 160 HIS A C 1
ATOM 1238 O O . HIS A 1 160 ? -10.412 7.275 11.582 1.00 88.56 160 HIS A O 1
ATOM 1244 N N . PHE A 1 161 ? -9.082 8.789 12.554 1.00 90.81 161 PHE A N 1
ATOM 1245 C CA . PHE A 1 161 ? -8.276 7.813 13.303 1.00 90.81 161 PHE A CA 1
ATOM 1246 C C . PHE A 1 161 ? -9.121 6.858 14.161 1.00 90.81 161 PHE A C 1
ATOM 1248 O O . PHE A 1 161 ? -8.813 5.676 14.269 1.00 90.81 161 PHE A O 1
ATOM 1255 N N . GLU A 1 162 ? -10.206 7.361 14.749 1.00 90.31 162 GLU A N 1
ATOM 1256 C CA . GLU A 1 162 ? -11.146 6.585 15.567 1.00 90.31 162 GLU A CA 1
ATOM 1257 C C . GLU A 1 162 ? -11.978 5.563 14.774 1.00 90.31 162 GLU A C 1
ATOM 1259 O O . GLU A 1 162 ? -12.525 4.628 15.357 1.00 90.31 162 GLU A O 1
ATOM 1264 N N . GLU A 1 163 ? -12.027 5.690 13.446 1.00 90.31 163 GLU A N 1
ATOM 1265 C CA . GLU A 1 163 ? -12.669 4.729 12.548 1.00 90.31 163 GLU A CA 1
ATOM 1266 C C . GLU A 1 163 ? -11.712 3.618 12.077 1.00 90.31 163 GLU A C 1
ATOM 1268 O O . GLU A 1 163 ? -12.134 2.717 11.341 1.00 90.31 163 GLU A O 1
ATOM 1273 N N . LEU A 1 164 ? -10.434 3.653 12.477 1.00 91.88 164 LEU A N 1
ATOM 1274 C CA . LEU A 1 164 ? -9.422 2.644 12.156 1.00 91.88 164 LEU A CA 1
ATOM 1275 C C . LEU A 1 164 ? -9.380 1.509 13.191 1.00 91.88 164 LEU A C 1
ATOM 1277 O O . LEU A 1 164 ? -9.630 1.687 14.380 1.00 91.88 164 LEU A O 1
ATOM 1281 N N . GLY A 1 165 ? -9.082 0.299 12.721 1.00 88.56 165 GLY A N 1
ATOM 1282 C CA . GLY A 1 165 ? -8.926 -0.912 13.536 1.00 88.56 165 GLY A CA 1
ATOM 1283 C C . GLY A 1 165 ? -10.211 -1.488 14.151 1.00 88.56 165 GLY A C 1
ATOM 1284 O O . GLY A 1 165 ? -10.164 -2.541 14.796 1.00 88.56 165 GLY A O 1
ATOM 1285 N N . VAL A 1 166 ? -11.359 -0.841 13.916 1.00 88.81 166 VAL A N 1
ATOM 1286 C CA . VAL A 1 166 ? -12.691 -1.244 14.410 1.00 88.81 166 VAL A CA 1
ATOM 1287 C C . VAL A 1 166 ? -13.352 -2.360 13.591 1.00 88.81 166 VAL A C 1
ATOM 1289 O O . VAL A 1 166 ? -14.266 -3.019 14.082 1.00 88.81 166 VAL A O 1
ATOM 1292 N N . SER A 1 167 ? -12.934 -2.574 12.338 1.00 91.19 167 SER A N 1
ATOM 1293 C CA . SER A 1 167 ? -13.606 -3.498 11.414 1.00 91.19 167 SER A CA 1
ATOM 1294 C C . SER A 1 167 ? -13.103 -4.928 11.590 1.00 91.19 167 SER A C 1
ATOM 1296 O O . SER A 1 167 ? -12.044 -5.294 11.079 1.00 91.19 167 SER A O 1
ATOM 1298 N N . ARG A 1 168 ? -13.849 -5.731 12.357 1.00 94.44 168 ARG A N 1
ATOM 1299 C CA . ARG A 1 168 ? -13.473 -7.104 12.721 1.00 94.44 168 ARG A CA 1
ATOM 1300 C C . ARG A 1 168 ? -14.650 -8.075 12.610 1.00 94.44 168 ARG A C 1
ATOM 1302 O O . ARG A 1 168 ? -15.804 -7.665 12.724 1.00 94.44 168 ARG A O 1
ATOM 1309 N N . ASP A 1 169 ? -14.343 -9.345 12.366 1.00 94.25 169 ASP A N 1
ATOM 1310 C CA . ASP A 1 169 ? -15.302 -10.450 12.348 1.00 94.25 169 ASP A CA 1
ATOM 1311 C C . ASP A 1 169 ? -15.639 -10.947 13.770 1.00 94.25 169 ASP A C 1
ATOM 1313 O O . ASP A 1 169 ? -15.111 -10.462 14.774 1.00 94.25 169 ASP A O 1
ATOM 1317 N N . GLU A 1 170 ? -16.515 -11.949 13.859 1.00 94.25 170 GLU A N 1
ATOM 1318 C CA . GLU A 1 170 ? -16.911 -12.596 15.120 1.00 94.25 170 GLU A CA 1
ATOM 1319 C C . GLU A 1 170 ? -15.756 -13.290 15.873 1.00 94.25 170 GLU A C 1
ATOM 1321 O O . GLU A 1 170 ? -15.871 -13.550 17.070 1.00 94.25 170 GLU A O 1
ATOM 1326 N N . ASN A 1 171 ? -14.630 -13.542 15.198 1.00 92.94 171 ASN A N 1
ATOM 1327 C CA . ASN A 1 171 ? -13.413 -14.141 15.748 1.00 92.94 171 ASN A CA 1
ATOM 1328 C C . ASN A 1 171 ? -12.335 -13.087 16.081 1.00 92.94 171 ASN A C 1
ATOM 1330 O O . ASN A 1 171 ? -11.242 -13.441 16.524 1.00 92.94 171 ASN A O 1
ATOM 1334 N N . GLY A 1 172 ? -12.616 -11.798 15.860 1.00 91.62 172 GLY A N 1
ATOM 1335 C CA . GLY A 1 172 ? -11.679 -10.691 16.055 1.00 91.62 172 GLY A CA 1
ATOM 1336 C C . GLY A 1 172 ? -10.661 -10.486 14.924 1.00 91.62 172 GLY A C 1
ATOM 1337 O O . GLY A 1 172 ? -9.831 -9.574 15.037 1.00 91.62 172 GLY A O 1
ATOM 1338 N N . LYS A 1 173 ? -10.723 -11.272 13.836 1.00 94.50 173 LYS A N 1
ATOM 1339 C CA . LYS A 1 173 ? -9.926 -11.040 12.620 1.00 94.50 173 LYS A CA 1
ATOM 1340 C C . LYS A 1 173 ? -10.379 -9.746 11.954 1.00 94.50 173 LYS A C 1
ATOM 1342 O O . LYS A 1 173 ? -11.563 -9.433 11.932 1.00 94.50 173 LYS A O 1
ATOM 1347 N N . ILE A 1 174 ? -9.443 -9.006 11.384 1.00 95.50 174 ILE A N 1
ATOM 1348 C CA . ILE A 1 174 ? -9.700 -7.781 10.628 1.00 95.50 174 ILE A CA 1
ATOM 1349 C C . ILE A 1 174 ? -10.439 -8.131 9.341 1.00 95.50 174 ILE A C 1
ATOM 1351 O O . ILE A 1 174 ? -10.051 -9.054 8.624 1.00 95.50 174 ILE A O 1
ATOM 1355 N N . LEU A 1 175 ? -11.471 -7.352 9.031 1.00 94.00 175 LEU A N 1
ATOM 1356 C CA . LEU A 1 175 ? -12.146 -7.376 7.741 1.00 94.00 175 LEU A CA 1
ATOM 1357 C C . LEU A 1 175 ? -11.531 -6.278 6.860 1.00 94.00 175 LEU A C 1
ATOM 1359 O O . LEU A 1 175 ? -11.696 -5.102 7.188 1.00 94.00 175 LEU A O 1
ATOM 1363 N N . PRO A 1 176 ? -10.819 -6.610 5.762 1.00 93.06 176 PRO A N 1
ATOM 1364 C CA . PRO A 1 176 ? -10.246 -5.604 4.875 1.00 93.06 176 PRO A CA 1
ATOM 1365 C C . PRO A 1 176 ? -11.313 -4.657 4.320 1.00 93.06 176 PRO A C 1
ATOM 1367 O O . PRO A 1 176 ? -12.350 -5.101 3.822 1.00 93.06 176 PRO A O 1
ATOM 1370 N N . ARG A 1 177 ? -11.049 -3.349 4.369 1.00 91.31 177 ARG A N 1
ATOM 1371 C CA . ARG A 1 177 ? -11.978 -2.311 3.892 1.00 91.31 177 ARG A CA 1
ATOM 1372 C C . ARG A 1 177 ? -11.397 -1.540 2.720 1.00 91.31 177 ARG A C 1
ATOM 1374 O O . ARG A 1 177 ? -10.225 -1.183 2.743 1.00 91.31 177 ARG A O 1
ATOM 1381 N N . ALA A 1 178 ? -12.221 -1.213 1.727 1.00 88.88 178 ALA A N 1
ATOM 1382 C CA . ALA A 1 178 ? -11.821 -0.298 0.660 1.00 88.88 178 ALA A CA 1
ATOM 1383 C C . ALA A 1 178 ? -11.498 1.088 1.242 1.00 88.88 178 ALA A C 1
ATOM 1385 O O . ALA A 1 178 ? -12.355 1.705 1.874 1.00 88.88 178 ALA A O 1
ATOM 1386 N N . LEU A 1 179 ? -10.290 1.601 0.995 1.00 87.94 179 LEU A N 1
ATOM 1387 C CA . LEU A 1 179 ? -9.846 2.904 1.507 1.00 87.94 179 LEU A CA 1
ATOM 1388 C C . LEU A 1 179 ? -10.681 4.069 0.939 1.00 87.94 179 LEU A C 1
ATOM 1390 O O . LEU A 1 179 ? -10.926 5.055 1.626 1.00 87.94 179 LEU A O 1
ATOM 1394 N N . LEU A 1 180 ? -11.225 3.907 -0.272 1.00 83.25 180 LEU A N 1
ATOM 1395 C CA . LEU A 1 180 ? -12.215 4.823 -0.856 1.00 83.25 180 LEU A CA 1
ATOM 1396 C C . LEU A 1 180 ? -13.523 4.935 -0.048 1.00 83.25 180 LEU A C 1
ATOM 1398 O O . LEU A 1 180 ? -14.284 5.868 -0.274 1.00 83.25 180 LEU A O 1
ATOM 1402 N N . GLY A 1 181 ? -13.792 4.038 0.909 1.00 80.62 181 GLY A N 1
ATOM 1403 C CA . GLY A 1 181 ? -14.929 4.170 1.827 1.00 80.62 181 GLY A CA 1
ATOM 1404 C C . GLY A 1 181 ? -14.864 5.419 2.715 1.00 80.62 181 GLY A C 1
ATOM 1405 O O . GLY A 1 181 ? -15.903 5.880 3.175 1.00 80.62 181 GLY A O 1
ATOM 1406 N N . PHE A 1 182 ? -13.669 5.988 2.900 1.00 79.31 182 PHE A N 1
ATOM 1407 C CA . PHE A 1 182 ? -13.430 7.214 3.666 1.00 79.31 182 PHE A CA 1
ATOM 1408 C C . PHE A 1 182 ? -13.290 8.470 2.790 1.00 79.31 182 PHE A C 1
ATOM 1410 O O . PHE A 1 182 ? -12.898 9.524 3.283 1.00 79.31 182 PHE A O 1
ATOM 1417 N N . HIS A 1 183 ? -13.523 8.369 1.478 1.00 70.62 183 HIS A N 1
ATOM 1418 C CA . HIS A 1 183 ? -13.239 9.454 0.539 1.00 70.62 183 HIS A CA 1
ATOM 1419 C C . HIS A 1 183 ? -14.269 10.598 0.627 1.00 70.62 183 HIS A C 1
ATOM 1421 O O . HIS A 1 183 ? -15.444 10.384 0.309 1.00 70.62 183 HIS A O 1
ATOM 1427 N N . PRO A 1 184 ? -13.863 11.833 0.986 1.00 61.31 184 PRO A N 1
ATOM 1428 C CA . PRO A 1 184 ? -14.693 13.007 0.748 1.00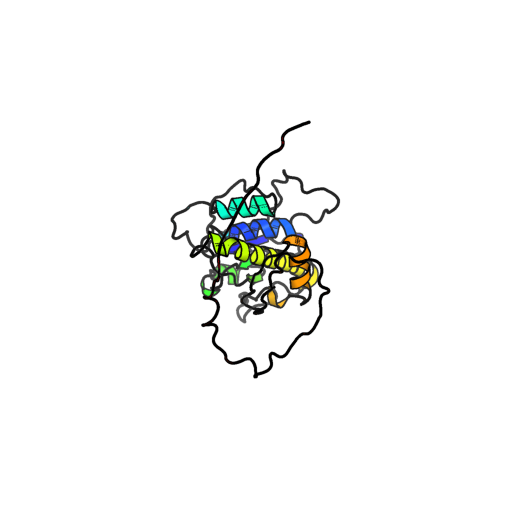 61.31 184 PRO A CA 1
ATOM 1429 C C . PRO A 1 184 ? -14.686 13.320 -0.756 1.00 61.31 184 PRO A C 1
ATOM 1431 O O . PRO A 1 184 ? -13.632 13.471 -1.368 1.00 61.31 184 PRO A O 1
ATOM 1434 N N . LYS A 1 185 ? -15.873 13.440 -1.364 1.00 59.38 185 LYS A N 1
ATOM 1435 C CA . LYS A 1 185 ? -16.067 13.473 -2.833 1.00 59.38 185 LYS A CA 1
ATOM 1436 C C . LYS A 1 185 ? -15.285 14.555 -3.593 1.00 59.38 185 LYS A C 1
ATOM 1438 O O . LYS A 1 185 ? -15.132 14.450 -4.805 1.00 59.38 185 LYS A O 1
ATOM 1443 N N . GLU A 1 186 ? -14.831 15.593 -2.904 1.00 60.56 186 GLU A N 1
ATOM 1444 C CA . GLU A 1 186 ? -14.123 16.750 -3.466 1.00 60.56 186 GLU A CA 1
ATOM 1445 C C . GLU A 1 186 ? -12.621 16.463 -3.682 1.00 60.56 186 GLU A C 1
ATOM 1447 O O . GLU A 1 186 ? -12.012 16.985 -4.615 1.00 60.56 186 GLU A O 1
ATOM 1452 N N . TRP A 1 187 ? -12.043 15.538 -2.908 1.00 62.66 187 TRP A N 1
ATOM 1453 C CA . TRP A 1 187 ? -10.597 15.272 -2.869 1.00 62.66 187 TRP A CA 1
ATOM 1454 C C . TRP A 1 187 ? -10.003 14.673 -4.132 1.00 62.66 187 TRP A C 1
ATOM 1456 O O . TRP A 1 187 ? -8.822 14.867 -4.412 1.00 62.66 187 TRP A O 1
ATOM 1466 N N . GLU A 1 188 ? -10.806 13.921 -4.887 1.00 60.34 188 GLU A N 1
ATOM 1467 C CA . GLU A 1 188 ? -10.376 13.454 -6.202 1.00 60.34 188 GLU A CA 1
ATOM 1468 C C . GLU A 1 188 ? -9.999 14.678 -7.061 1.00 60.34 188 GLU A C 1
ATOM 1470 O O . GLU A 1 188 ? -8.910 14.712 -7.610 1.00 60.34 188 GLU A O 1
ATOM 1475 N N . GLN A 1 189 ? -10.813 15.735 -7.112 1.00 55.62 189 GLN A N 1
ATOM 1476 C CA . GLN A 1 189 ? -10.579 16.865 -8.022 1.00 55.62 189 GLN A CA 1
ATOM 1477 C C . GLN A 1 189 ? -9.373 17.731 -7.623 1.00 55.62 189 GLN A C 1
ATOM 1479 O O . GLN A 1 189 ? -8.543 18.044 -8.479 1.00 55.62 189 GLN A O 1
ATOM 1484 N N . GLU A 1 190 ? -9.249 18.078 -6.340 1.00 54.62 190 GLU A N 1
ATOM 1485 C CA . GLU A 1 190 ? -8.170 18.939 -5.829 1.00 54.62 190 GLU A CA 1
ATOM 1486 C C . GLU A 1 190 ? -6.786 18.293 -6.022 1.00 54.62 190 GLU A C 1
ATOM 1488 O O . GLU A 1 190 ? -5.858 18.920 -6.535 1.00 54.62 190 GLU A O 1
ATOM 1493 N N . PHE A 1 191 ? -6.659 16.995 -5.725 1.00 59.97 191 PHE A N 1
ATOM 1494 C CA . PHE A 1 191 ? -5.379 16.290 -5.801 1.00 59.97 191 PHE A CA 1
ATOM 1495 C C . PHE A 1 191 ? -4.781 16.226 -7.218 1.00 59.97 191 PHE A C 1
ATOM 1497 O O . PHE A 1 191 ? -3.559 16.292 -7.388 1.00 59.97 191 PHE A O 1
ATOM 1504 N N . PHE A 1 192 ? -5.618 16.109 -8.255 1.00 56.78 192 PHE A N 1
ATOM 1505 C CA . PHE A 1 192 ? -5.133 16.080 -9.642 1.00 56.78 192 PHE A CA 1
ATOM 1506 C C . PHE A 1 192 ? -4.782 17.461 -10.193 1.00 56.78 192 PHE A C 1
ATOM 1508 O O . PHE A 1 192 ? -3.951 17.539 -11.103 1.00 56.78 192 PHE A O 1
ATOM 1515 N N . ALA A 1 193 ? -5.365 18.527 -9.636 1.00 54.38 193 ALA A N 1
ATOM 1516 C CA . ALA A 1 193 ? -4.987 19.897 -9.960 1.00 54.38 193 ALA A CA 1
ATOM 1517 C C . ALA A 1 193 ? -3.590 20.230 -9.409 1.00 54.38 193 ALA A C 1
ATOM 1519 O O . ALA A 1 193 ? -2.734 20.678 -10.174 1.00 54.38 193 ALA A O 1
ATOM 1520 N N . ASP A 1 194 ? -3.342 19.938 -8.128 1.00 49.03 194 ASP A N 1
ATOM 1521 C CA . ASP A 1 194 ? -2.123 20.368 -7.431 1.00 49.03 194 ASP A CA 1
ATOM 1522 C C . ASP A 1 194 ? -0.869 19.556 -7.792 1.00 49.03 194 ASP A C 1
ATOM 1524 O O . ASP A 1 194 ? 0.214 20.125 -7.930 1.00 49.03 194 ASP A O 1
ATOM 1528 N N . VAL A 1 195 ? -0.980 18.229 -7.945 1.00 47.75 195 VAL A N 1
ATOM 1529 C CA . VAL A 1 195 ? 0.212 17.356 -8.014 1.00 47.75 195 VAL A CA 1
ATOM 1530 C C . VAL A 1 195 ? 0.616 16.969 -9.443 1.00 47.75 195 VAL A C 1
ATOM 1532 O O . VAL A 1 195 ? 1.799 16.735 -9.695 1.00 47.75 195 VAL A O 1
ATOM 1535 N N . PHE A 1 196 ? -0.327 16.863 -10.392 1.00 51.59 196 PHE A N 1
ATOM 1536 C CA . PHE A 1 196 ? -0.078 16.095 -11.629 1.00 51.59 196 PHE A CA 1
ATOM 1537 C C . PHE A 1 196 ? -0.186 16.823 -12.967 1.00 51.59 196 PHE A C 1
ATOM 1539 O O . PHE A 1 196 ? 0.379 16.309 -13.929 1.00 51.59 196 PHE A O 1
ATOM 1546 N N . GLY A 1 197 ? -0.871 17.967 -13.064 1.00 47.03 197 GLY A N 1
ATOM 1547 C CA . GLY A 1 197 ? -0.882 18.807 -14.271 1.00 47.03 197 GLY A CA 1
ATOM 1548 C C . GLY A 1 197 ? -1.192 18.079 -15.595 1.00 47.03 197 GLY A C 1
ATOM 1549 O O . GLY A 1 197 ? -0.288 17.802 -16.378 1.00 47.03 197 GLY A O 1
ATOM 1550 N N . ARG A 1 198 ? -2.485 17.871 -15.898 1.00 45.22 198 ARG A N 1
ATOM 1551 C CA . ARG A 1 198 ? -3.014 17.277 -17.155 1.00 45.22 198 ARG A CA 1
ATOM 1552 C C . ARG A 1 198 ? -2.571 15.823 -17.419 1.00 45.22 198 ARG A C 1
ATOM 1554 O O . ARG A 1 198 ? -1.701 15.549 -18.240 1.00 45.22 198 ARG A O 1
ATOM 1561 N N . GLY A 1 199 ? -3.290 14.876 -16.812 1.00 46.47 199 GLY A N 1
ATOM 1562 C CA . GLY A 1 199 ? -3.232 13.442 -17.128 1.00 46.47 199 GLY A CA 1
ATOM 1563 C C . GLY A 1 199 ? -4.601 12.775 -16.946 1.00 46.47 199 GLY A C 1
ATOM 1564 O O . GLY A 1 199 ? -5.316 13.132 -16.014 1.00 46.47 199 GLY A O 1
ATOM 1565 N N . SER A 1 200 ? -4.970 11.807 -17.795 1.00 47.84 200 SER A N 1
ATOM 1566 C CA . SER A 1 200 ? -6.182 10.991 -17.595 1.00 47.84 200 SER A CA 1
ATOM 1567 C C . SER A 1 200 ? -5.863 9.656 -16.938 1.00 47.84 200 SER A C 1
ATOM 1569 O O . SER A 1 200 ? -4.974 8.929 -17.381 1.00 47.84 200 SER A O 1
ATOM 1571 N N . PHE A 1 201 ? -6.669 9.284 -15.957 1.00 54.56 201 PHE A N 1
ATOM 1572 C CA . PHE A 1 201 ? -6.677 7.973 -15.315 1.00 54.56 201 PHE A CA 1
ATOM 1573 C C . PHE A 1 201 ? -8.131 7.624 -14.968 1.00 54.56 201 PHE A C 1
ATOM 1575 O O . PHE A 1 201 ? -9.033 8.466 -15.036 1.00 54.56 201 PHE A O 1
ATOM 1582 N N . ARG A 1 202 ? -8.359 6.362 -14.604 1.00 53.62 202 ARG A N 1
ATOM 1583 C CA . ARG A 1 202 ? -9.665 5.859 -14.181 1.00 53.62 202 ARG A CA 1
ATOM 1584 C C . ARG A 1 202 ? -9.517 5.102 -12.875 1.00 53.62 202 ARG A C 1
ATOM 1586 O O . ARG A 1 202 ? -8.743 4.150 -12.828 1.00 53.62 202 ARG A O 1
ATOM 1593 N N . PHE A 1 203 ? -10.289 5.466 -11.857 1.00 55.78 203 PHE A N 1
ATOM 1594 C CA . PHE A 1 203 ? -10.396 4.641 -10.655 1.00 55.78 203 PHE A CA 1
ATOM 1595 C C . PHE A 1 203 ? -11.337 3.459 -10.927 1.00 55.78 203 PHE A C 1
ATOM 1597 O O . PHE A 1 203 ? -12.496 3.683 -11.291 1.00 55.78 203 PHE A O 1
ATOM 1604 N N . PRO A 1 204 ? -10.895 2.199 -10.739 1.00 46.84 204 PRO A N 1
ATOM 1605 C CA . PRO A 1 204 ? -11.747 1.036 -10.992 1.00 46.84 204 PRO A CA 1
ATOM 1606 C C . PRO A 1 204 ? -13.009 0.998 -10.118 1.00 46.84 204 PRO A C 1
ATOM 1608 O O . PRO A 1 204 ? -14.040 0.504 -10.564 1.00 46.84 204 PRO A O 1
ATOM 1611 N N . ALA A 1 205 ? -12.932 1.533 -8.893 1.00 46.25 205 ALA A N 1
ATOM 1612 C CA . ALA A 1 205 ? -13.993 1.446 -7.890 1.00 46.25 205 ALA A CA 1
ATOM 1613 C C . ALA A 1 205 ? -15.058 2.558 -7.990 1.00 46.25 205 ALA A C 1
ATOM 1615 O O . ALA A 1 205 ? -16.244 2.256 -7.889 1.00 46.25 205 ALA A O 1
ATOM 1616 N N . SER A 1 206 ? -14.672 3.823 -8.217 1.00 46.81 206 SER A N 1
ATOM 1617 C CA . SER A 1 206 ? -15.634 4.923 -8.436 1.00 46.81 206 SER A CA 1
ATOM 1618 C C . SER A 1 206 ? -16.113 5.005 -9.891 1.00 46.81 206 SER A C 1
ATOM 1620 O O . SER A 1 206 ? -17.120 5.645 -10.189 1.00 46.81 206 SER A O 1
ATOM 1622 N N . GLY A 1 207 ? -15.400 4.361 -10.822 1.00 47.12 207 GLY A N 1
ATOM 1623 C CA . GLY A 1 207 ? -15.680 4.403 -12.257 1.00 47.12 207 GLY A CA 1
ATOM 1624 C C . GLY A 1 207 ? -15.347 5.742 -12.921 1.00 47.12 207 GLY A C 1
ATOM 1625 O O . GLY A 1 207 ? -15.391 5.806 -14.153 1.00 47.12 207 GLY A O 1
ATOM 1626 N N . MET A 1 208 ? -14.988 6.764 -12.132 1.00 45.09 208 MET A N 1
ATOM 1627 C CA . MET A 1 208 ? -14.630 8.104 -12.580 1.00 45.09 208 MET A CA 1
ATOM 1628 C C . MET A 1 208 ? -13.442 8.050 -13.541 1.00 45.09 208 MET A C 1
ATOM 1630 O O . MET A 1 208 ? -12.426 7.412 -13.262 1.00 45.09 208 MET A O 1
ATOM 1634 N N . ILE A 1 209 ? -13.582 8.757 -14.660 1.00 50.66 209 ILE A N 1
ATOM 1635 C CA . ILE A 1 209 ? -12.521 9.047 -15.622 1.00 50.66 209 ILE A CA 1
ATOM 1636 C C . ILE A 1 209 ? -12.303 10.555 -15.555 1.00 50.66 209 ILE A C 1
ATOM 1638 O O . ILE A 1 209 ? -13.233 11.304 -15.855 1.00 50.66 209 ILE A O 1
ATOM 1642 N N . VAL A 1 210 ? -11.105 11.001 -15.180 1.00 48.06 210 VAL A N 1
ATOM 1643 C CA . VAL A 1 210 ? -10.750 12.423 -15.297 1.00 48.06 210 VAL A CA 1
ATOM 1644 C C . VAL A 1 210 ? -10.236 12.664 -16.720 1.00 48.06 210 VAL A C 1
ATOM 1646 O O . VAL A 1 210 ? -9.277 12.001 -17.130 1.00 48.06 210 VAL A O 1
ATOM 1649 N N . PRO A 1 211 ? -10.887 13.530 -17.519 1.00 39.59 211 PRO A N 1
ATOM 1650 C CA . PRO A 1 211 ? -10.508 13.746 -18.908 1.00 39.59 211 PRO A CA 1
ATOM 1651 C C . PRO A 1 211 ? -9.220 14.571 -19.027 1.00 39.59 211 PRO A C 1
ATOM 1653 O O . PRO A 1 211 ? -8.943 15.462 -18.227 1.00 39.59 211 PRO A O 1
ATOM 1656 N N . LEU A 1 212 ? -8.448 14.294 -20.077 1.00 48.19 212 LEU A N 1
ATOM 1657 C CA . LEU A 1 212 ? -7.348 15.151 -20.513 1.00 48.19 212 LEU A CA 1
ATOM 1658 C C . LEU A 1 212 ? -7.907 16.412 -21.174 1.00 48.19 212 LEU A C 1
ATOM 1660 O O . LEU A 1 212 ? -8.545 16.314 -22.221 1.00 48.19 212 LEU A O 1
ATOM 1664 N N . GLU A 1 213 ? -7.549 17.592 -20.674 1.00 39.97 213 GLU A N 1
ATOM 1665 C CA . GLU A 1 213 ? -7.484 18.749 -21.563 1.00 39.97 213 GLU A CA 1
ATOM 1666 C C . GLU A 1 213 ? -6.195 18.685 -22.394 1.00 39.97 213 GLU A C 1
ATOM 1668 O O . GLU A 1 213 ? -5.098 18.996 -21.910 1.00 39.97 213 GLU A O 1
ATOM 1673 N N . SER A 1 214 ? -6.328 18.368 -23.682 1.00 30.55 214 SER A N 1
ATOM 1674 C CA . SER A 1 214 ? -5.342 18.782 -24.684 1.00 30.55 214 SER A CA 1
ATOM 1675 C C . SER A 1 214 ? -5.149 20.304 -24.638 1.00 30.55 214 SER A C 1
ATOM 1677 O O . SER A 1 214 ? -6.076 21.038 -24.299 1.00 30.55 214 SER A O 1
ATOM 1679 N N . GLN A 1 215 ? -3.952 20.796 -24.965 1.00 33.84 215 GLN A N 1
ATOM 1680 C CA . GLN A 1 215 ? -3.648 22.231 -24.907 1.00 33.84 215 GLN A CA 1
ATOM 1681 C C . GLN A 1 215 ? -4.623 23.058 -25.763 1.00 33.84 215 GLN A C 1
ATOM 1683 O O . GLN A 1 215 ? -4.726 22.848 -26.969 1.00 33.84 215 GLN A O 1
ATOM 1688 N N . GLY A 1 216 ? -5.306 24.018 -25.135 1.00 29.20 216 GLY A N 1
ATOM 1689 C CA . GLY A 1 216 ? -6.311 24.858 -25.783 1.00 29.20 216 GLY A CA 1
ATOM 1690 C C . GLY A 1 216 ? -6.903 25.874 -24.810 1.00 29.20 216 GLY A C 1
ATOM 1691 O O . GLY A 1 216 ? -7.874 25.580 -24.135 1.00 29.20 216 GLY A O 1
ATOM 1692 N N . VAL A 1 217 ? -6.254 27.038 -24.725 1.00 31.80 217 VAL A N 1
ATOM 1693 C C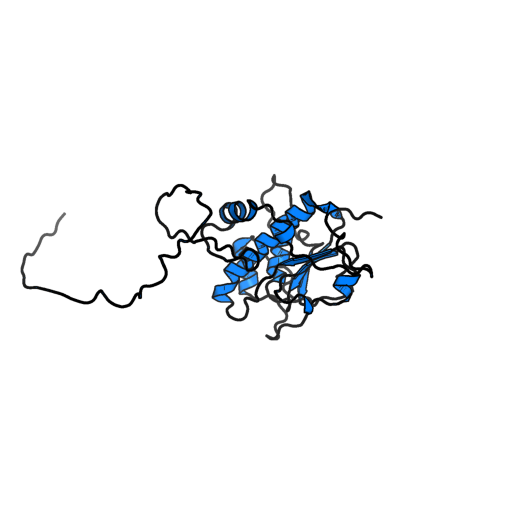A . VAL A 1 217 ? -6.686 28.312 -24.111 1.00 31.80 217 VAL A CA 1
ATOM 1694 C C . VAL A 1 217 ? -8.080 28.327 -23.446 1.00 31.80 217 VAL A C 1
ATOM 1696 O O . VAL A 1 217 ? -9.083 28.462 -24.134 1.00 31.80 217 VAL A O 1
ATOM 1699 N N . GLY A 1 218 ? -8.094 28.342 -22.107 1.00 35.34 218 GLY A N 1
ATOM 1700 C CA . GLY A 1 218 ? -9.139 28.941 -21.261 1.00 35.34 218 GLY A CA 1
ATOM 1701 C C . GLY A 1 218 ? -10.588 28.489 -21.481 1.00 35.34 218 GLY A C 1
ATOM 1702 O O . GLY A 1 218 ? -11.319 29.125 -22.237 1.00 35.34 218 GLY A O 1
ATOM 1703 N N . ALA A 1 219 ? -11.035 27.503 -20.703 1.00 29.38 219 ALA A N 1
ATOM 1704 C CA . ALA A 1 219 ? -12.450 27.198 -20.507 1.00 29.38 219 ALA A CA 1
ATOM 1705 C C . ALA A 1 219 ? -12.818 27.305 -19.017 1.00 29.38 219 ALA A C 1
ATOM 1707 O O . ALA A 1 219 ? -12.073 26.849 -18.150 1.00 29.38 219 ALA A O 1
ATOM 1708 N N . GLU A 1 220 ? -13.961 27.924 -18.720 1.00 29.06 220 GLU A N 1
ATOM 1709 C CA . GLU A 1 220 ? -14.573 27.870 -17.389 1.00 29.06 220 GLU A CA 1
ATOM 1710 C C . GLU A 1 220 ? -15.145 26.464 -17.146 1.00 29.06 220 GLU A C 1
ATOM 1712 O O . GLU A 1 220 ? -15.682 25.836 -18.061 1.00 29.06 220 GLU A O 1
ATOM 1717 N N . PHE A 1 221 ? -15.049 25.963 -15.912 1.00 32.38 221 PHE A N 1
ATOM 1718 C CA . PHE A 1 221 ? -15.664 24.692 -15.528 1.00 32.38 221 PHE A CA 1
ATOM 1719 C C . PHE A 1 221 ? -17.193 24.843 -15.477 1.00 32.38 221 PHE A C 1
ATOM 1721 O O . PHE A 1 221 ? -17.721 25.470 -14.559 1.00 32.38 221 PHE A O 1
ATOM 1728 N N . ASP A 1 222 ? -17.907 24.243 -16.434 1.00 25.52 222 ASP A N 1
ATOM 1729 C CA . ASP A 1 222 ? -19.370 24.138 -16.393 1.00 25.52 222 ASP A CA 1
ATOM 1730 C C . ASP A 1 222 ? -19.802 22.838 -15.686 1.00 25.52 222 ASP A C 1
ATOM 1732 O O . ASP A 1 222 ? -19.470 21.721 -16.096 1.00 25.52 222 ASP A O 1
ATOM 1736 N N . TYR A 1 223 ? -20.530 22.986 -14.579 1.00 33.72 223 TYR A N 1
ATOM 1737 C CA . TYR A 1 223 ? -20.855 21.910 -13.644 1.00 33.72 223 TYR A CA 1
ATOM 1738 C C . TYR A 1 223 ? -22.242 21.317 -13.924 1.00 33.72 223 TYR A C 1
ATOM 1740 O O . TYR A 1 223 ? -23.221 21.653 -13.254 1.00 33.72 223 TYR A O 1
ATOM 1748 N N . THR A 1 224 ? -22.340 20.353 -14.845 1.00 27.77 224 THR A N 1
ATOM 1749 C CA . THR A 1 224 ? -23.569 19.551 -15.018 1.00 27.77 224 THR A CA 1
ATOM 1750 C C . THR A 1 224 ? -23.346 18.045 -14.869 1.00 27.77 224 THR A C 1
ATOM 1752 O O . THR A 1 224 ? -23.104 17.293 -15.812 1.00 27.77 224 THR A O 1
ATOM 1755 N N . LEU A 1 225 ? -23.524 17.572 -13.632 1.00 35.09 225 LEU A N 1
ATOM 1756 C CA . LEU A 1 225 ? -23.684 16.154 -13.316 1.00 35.09 225 LEU A CA 1
ATOM 1757 C C . LEU A 1 225 ? -25.040 15.624 -13.824 1.00 35.09 225 LEU A C 1
ATOM 1759 O O . LEU A 1 225 ? -26.074 15.806 -13.180 1.00 35.09 225 LEU A O 1
ATOM 1763 N N . GLY A 1 226 ? -25.013 14.852 -14.914 1.00 33.84 226 GLY A N 1
ATOM 1764 C CA . GLY A 1 226 ? -25.959 13.751 -15.121 1.00 33.84 226 GLY A CA 1
ATOM 1765 C C . GLY A 1 226 ? -26.762 13.724 -16.427 1.00 33.84 226 GLY A C 1
ATOM 1766 O O . GLY A 1 226 ? -27.166 14.743 -16.971 1.00 33.84 226 GLY A O 1
ATOM 1767 N N . LYS A 1 227 ? -27.101 12.483 -16.817 1.00 28.72 227 LYS A N 1
ATOM 1768 C CA . LYS A 1 227 ? -27.971 12.055 -17.935 1.00 28.72 227 LYS A CA 1
ATOM 1769 C C . LYS A 1 227 ? -27.365 12.165 -19.341 1.00 28.72 227 LYS A C 1
ATOM 1771 O O . LYS A 1 227 ? -27.599 13.121 -20.067 1.00 28.72 227 LYS A O 1
ATOM 1776 N N . VAL A 1 228 ? -26.739 11.070 -19.781 1.00 31.30 228 VAL A N 1
ATOM 1777 C CA . VAL A 1 228 ? -26.621 10.744 -21.213 1.00 31.30 228 VAL A CA 1
ATOM 1778 C C . VAL A 1 228 ? -28.032 10.465 -21.765 1.00 31.30 228 VAL A C 1
ATOM 1780 O O . VAL A 1 228 ? -28.687 9.547 -21.259 1.00 31.30 228 VAL A O 1
ATOM 1783 N N . PRO A 1 229 ? -28.537 11.210 -22.768 1.00 28.78 229 PRO A N 1
ATOM 1784 C CA . PRO A 1 229 ? -29.827 10.917 -23.390 1.00 28.78 229 PRO A CA 1
ATOM 1785 C C . PRO A 1 229 ? -29.753 9.643 -24.258 1.00 28.78 229 PRO A C 1
ATOM 1787 O O . PRO A 1 229 ? -28.704 9.376 -24.848 1.00 28.78 229 PRO A O 1
ATOM 1790 N N . PRO A 1 230 ? -30.843 8.865 -24.420 1.00 32.72 230 PRO A N 1
ATOM 1791 C CA . PRO A 1 230 ? -30.807 7.606 -25.180 1.00 32.72 230 PRO A CA 1
ATOM 1792 C C . PRO A 1 230 ? -30.537 7.746 -26.690 1.00 32.72 230 PRO A C 1
ATOM 1794 O O . PRO A 1 230 ? -30.325 6.740 -27.365 1.00 32.72 230 PRO A O 1
ATOM 1797 N N . GLU A 1 231 ? -30.565 8.968 -27.226 1.00 33.50 231 GLU A N 1
ATOM 1798 C CA . GLU A 1 231 ? -30.602 9.253 -28.667 1.00 33.50 231 GLU A CA 1
ATOM 1799 C C . GLU A 1 231 ? -29.225 9.242 -29.357 1.00 33.50 231 GLU A C 1
ATOM 1801 O O . GLU A 1 231 ? -29.161 9.274 -30.581 1.00 33.50 231 GLU A O 1
ATOM 1806 N N . GLN A 1 232 ? -28.121 9.113 -28.610 1.00 35.28 232 GLN A N 1
ATOM 1807 C CA . GLN A 1 232 ? -26.764 8.975 -29.173 1.00 35.28 232 GLN A CA 1
ATOM 1808 C C . GLN A 1 232 ? -26.282 7.515 -29.286 1.00 35.28 232 GLN A C 1
ATOM 1810 O O . GLN A 1 232 ? -25.084 7.230 -29.265 1.00 35.28 232 GLN A O 1
ATOM 1815 N N . ARG A 1 233 ? -27.204 6.556 -29.447 1.00 40.41 233 ARG A N 1
ATOM 1816 C CA . ARG A 1 233 ? -26.862 5.217 -29.958 1.00 40.41 233 ARG A CA 1
ATOM 1817 C C . ARG A 1 233 ? -26.976 5.198 -31.487 1.00 40.41 233 ARG A C 1
ATOM 1819 O O . ARG A 1 233 ? -28.054 5.436 -32.019 1.00 40.41 233 ARG A O 1
ATOM 1826 N N . SER A 1 234 ? -25.888 4.799 -32.159 1.00 38.00 234 SER A N 1
ATOM 1827 C CA . SER A 1 234 ? -25.642 4.834 -33.622 1.00 38.00 234 SER A CA 1
ATOM 1828 C C . SER A 1 234 ? -25.386 6.251 -34.170 1.00 38.00 234 SER A C 1
ATOM 1830 O O . SER A 1 234 ? -26.187 7.153 -33.981 1.00 38.00 234 SER A O 1
ATOM 1832 N N . ARG A 1 235 ? -24.250 6.522 -34.822 1.00 26.11 235 ARG A N 1
ATOM 1833 C CA . ARG A 1 235 ? -23.858 5.972 -36.134 1.00 26.11 235 ARG A CA 1
ATOM 1834 C C . ARG A 1 235 ? -22.347 5.737 -36.294 1.00 26.11 235 ARG A C 1
ATOM 1836 O O . ARG A 1 235 ? -21.534 6.191 -35.500 1.00 26.11 235 ARG A O 1
ATOM 1843 N N . SER A 1 236 ? -22.023 4.983 -37.340 1.00 32.00 236 SER A N 1
ATOM 1844 C CA . SER A 1 236 ? -20.690 4.603 -37.812 1.00 32.00 236 SER A CA 1
ATOM 1845 C C . SER A 1 236 ? -19.785 5.790 -38.155 1.00 32.00 236 SER A C 1
ATOM 1847 O O . SER A 1 236 ? -20.212 6.684 -38.878 1.00 32.00 236 SER A O 1
ATOM 1849 N N . PHE A 1 237 ? -18.517 5.720 -37.738 1.00 28.00 237 PHE A N 1
ATOM 1850 C CA . PHE A 1 237 ? -17.413 6.486 -38.325 1.00 28.00 237 PHE A CA 1
ATOM 1851 C C . PHE A 1 237 ? -16.623 5.583 -39.287 1.00 28.00 237 PHE A C 1
ATOM 1853 O O . PHE A 1 237 ? -15.663 4.916 -38.908 1.00 28.00 237 PHE A O 1
ATOM 1860 N N . PHE A 1 238 ? -17.094 5.541 -40.527 1.00 33.19 238 PHE A N 1
ATOM 1861 C CA . PHE A 1 238 ? -16.388 5.122 -41.738 1.00 33.19 238 PHE A CA 1
ATOM 1862 C C . PHE A 1 238 ? -16.958 6.008 -42.854 1.00 33.19 238 PHE A C 1
ATOM 1864 O O . PHE A 1 238 ? -18.167 6.229 -42.824 1.00 33.19 238 PHE A O 1
ATOM 1871 N N . GLU A 1 239 ? -16.110 6.459 -43.794 1.00 31.20 239 GLU A N 1
ATOM 1872 C CA . GLU A 1 239 ? -16.453 7.390 -44.902 1.00 31.20 239 GLU A CA 1
ATOM 1873 C C . GLU A 1 239 ? -16.759 8.814 -44.353 1.00 31.20 239 GLU A C 1
ATOM 1875 O O . GLU A 1 239 ? -17.636 8.990 -43.517 1.00 31.20 239 GLU A O 1
ATOM 1880 N N . ASP A 1 240 ? -15.993 9.884 -44.597 1.00 32.28 240 ASP A N 1
ATOM 1881 C CA . ASP A 1 240 ? -15.405 10.406 -45.836 1.00 32.28 240 ASP A CA 1
ATOM 1882 C C . ASP A 1 240 ? -14.222 11.358 -45.537 1.00 32.28 240 ASP A C 1
ATOM 1884 O O . ASP A 1 240 ? -14.327 12.175 -44.628 1.00 32.28 240 ASP A O 1
ATOM 1888 N N . GLU A 1 241 ? -13.138 11.290 -46.328 1.00 32.56 241 GLU A N 1
ATOM 1889 C CA . GLU A 1 241 ? -12.312 12.440 -46.784 1.00 32.56 241 GLU A CA 1
ATOM 1890 C C . GLU A 1 241 ? -11.147 11.949 -47.681 1.00 32.56 241 GLU A C 1
ATOM 1892 O O . GLU A 1 241 ? -9.986 11.877 -47.281 1.00 32.56 241 GLU A O 1
ATOM 1897 N N . TRP A 1 242 ? -11.462 11.587 -48.932 1.00 31.12 242 TRP A N 1
ATOM 1898 C CA . TRP A 1 242 ? -10.484 11.427 -50.022 1.00 31.12 242 TRP A CA 1
ATOM 1899 C C . TRP A 1 242 ? -11.098 11.892 -51.354 1.00 31.12 242 TRP A C 1
ATOM 1901 O O . TRP A 1 242 ? -12.112 11.355 -51.788 1.00 31.12 242 TRP A O 1
ATOM 1911 N N . GLY A 1 243 ? -10.439 12.846 -52.025 1.00 26.25 243 GLY A N 1
ATOM 1912 C CA . GLY A 1 243 ? -10.887 13.478 -53.280 1.00 26.25 243 GLY A CA 1
ATOM 1913 C C . GLY A 1 243 ? -11.352 14.929 -53.056 1.00 26.25 243 GLY A C 1
ATOM 1914 O O . GLY A 1 243 ? -11.996 15.210 -52.057 1.00 26.25 243 GLY A O 1
ATOM 1915 N N . GLU A 1 244 ? -11.031 15.920 -53.895 1.00 27.77 244 GLU A N 1
ATOM 1916 C CA . GLU A 1 244 ? -10.458 15.900 -55.253 1.00 27.77 244 GLU A CA 1
ATOM 1917 C C . GLU A 1 244 ? -9.450 17.056 -55.482 1.00 27.77 244 GLU A C 1
ATOM 1919 O O . GLU A 1 244 ? -9.344 17.984 -54.684 1.00 27.77 244 GLU A O 1
ATOM 1924 N N . THR A 1 245 ? -8.718 17.032 -56.607 1.00 35.66 245 THR A N 1
ATOM 1925 C CA . THR A 1 245 ? -7.867 18.149 -57.090 1.00 35.66 245 THR A CA 1
ATOM 192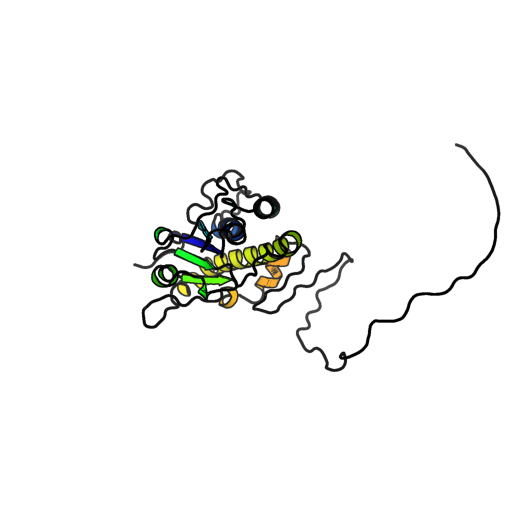6 C C . THR A 1 245 ? -8.348 18.657 -58.452 1.00 35.66 245 THR A C 1
ATOM 1928 O O . THR A 1 245 ? -8.714 17.848 -59.305 1.00 35.66 245 THR A O 1
ATOM 1931 N N . PRO A 1 246 ? -8.364 19.989 -58.675 1.00 36.41 246 PRO A N 1
ATOM 1932 C CA . PRO A 1 246 ? -7.681 20.589 -59.847 1.00 36.41 246 PRO A CA 1
ATOM 1933 C C . PRO A 1 246 ? -7.166 22.048 -59.623 1.00 36.41 246 PRO A C 1
ATOM 1935 O O . PRO A 1 246 ? -7.589 22.714 -58.690 1.00 36.41 246 PRO A O 1
ATOM 1938 N N . SER A 1 247 ? -6.335 22.692 -60.469 1.00 28.98 247 SER A N 1
ATOM 1939 C CA . SER A 1 247 ? -5.276 22.239 -61.403 1.00 28.98 247 SER A CA 1
ATOM 1940 C C . SER A 1 247 ? -4.478 23.446 -61.993 1.00 28.98 247 SER A C 1
ATOM 1942 O O . SER A 1 247 ? -4.920 24.583 -61.897 1.00 28.98 247 SER A O 1
ATOM 1944 N N . MET A 1 248 ? -3.349 23.171 -62.673 1.00 27.67 248 MET A N 1
ATOM 1945 C CA . MET A 1 248 ? -2.662 23.982 -63.721 1.00 27.67 248 MET A CA 1
ATOM 1946 C C . MET A 1 248 ? -1.895 25.314 -63.426 1.00 27.67 248 MET A C 1
ATOM 1948 O O . MET A 1 248 ? -2.466 26.376 -63.233 1.00 27.67 248 MET A O 1
ATOM 1952 N N . LEU A 1 249 ? -0.568 25.242 -63.668 1.00 27.11 249 LEU A N 1
ATOM 1953 C CA . LEU A 1 249 ? 0.282 26.139 -64.505 1.00 27.11 249 LEU A CA 1
ATOM 1954 C C . LEU A 1 249 ? 0.596 27.628 -64.133 1.00 27.11 249 LEU A C 1
ATOM 1956 O O . LEU A 1 249 ? -0.085 28.521 -64.611 1.00 27.11 249 LEU A O 1
ATOM 1960 N N . LYS A 1 250 ? 1.802 27.848 -63.540 1.00 27.33 250 LYS A N 1
ATOM 1961 C CA . LYS A 1 250 ? 2.985 28.652 -64.041 1.00 27.33 250 LYS A CA 1
ATOM 1962 C C . LYS A 1 250 ? 2.845 30.173 -64.416 1.00 27.33 250 LYS A C 1
ATOM 1964 O O . LYS A 1 250 ? 1.742 30.609 -64.701 1.00 27.33 250 LYS A O 1
ATOM 1969 N N . PRO A 1 251 ? 3.943 30.967 -64.644 1.00 44.84 251 PRO A N 1
ATOM 1970 C CA . PRO A 1 251 ? 5.360 30.944 -64.164 1.00 44.84 251 PRO A CA 1
ATOM 1971 C C . PRO A 1 251 ? 6.031 32.346 -63.846 1.00 44.84 251 PRO A C 1
ATOM 1973 O O . PRO A 1 251 ? 5.444 33.387 -64.110 1.00 44.84 251 PRO A O 1
ATOM 1976 N N . TYR A 1 252 ? 7.324 32.357 -63.426 1.00 27.50 252 TYR A N 1
ATOM 1977 C CA . TYR A 1 252 ? 8.286 33.511 -63.271 1.00 27.50 252 TYR A CA 1
ATOM 1978 C C . TYR A 1 252 ? 7.969 34.558 -62.159 1.00 27.50 252 TYR A C 1
ATOM 1980 O O . TYR A 1 252 ? 6.841 34.618 -61.700 1.00 27.50 252 TYR A O 1
ATOM 1988 N N . SER A 1 253 ? 8.882 35.376 -61.586 1.00 28.72 253 SER A N 1
ATOM 1989 C CA . SER A 1 253 ? 10.256 35.863 -61.906 1.00 28.72 253 SER A CA 1
ATOM 1990 C C . SER A 1 253 ? 11.060 36.127 -60.597 1.00 28.72 253 SER A C 1
ATOM 1992 O O . SER A 1 253 ? 10.499 36.688 -59.666 1.00 28.72 253 SER A O 1
ATOM 1994 N N . VAL A 1 254 ? 12.271 35.588 -60.370 1.00 29.91 254 VAL A N 1
ATOM 1995 C CA . VAL A 1 254 ? 13.638 36.175 -60.557 1.00 29.91 254 VAL A CA 1
ATOM 1996 C C . VAL A 1 254 ? 13.975 37.497 -59.805 1.00 29.91 254 VAL A C 1
ATOM 1998 O O . VAL A 1 254 ? 13.393 38.532 -60.093 1.00 29.91 254 VAL A O 1
ATOM 2001 N N . MET A 1 255 ? 15.035 37.426 -58.965 1.00 28.50 255 MET A N 1
ATOM 2002 C CA . MET A 1 255 ? 15.947 38.474 -58.415 1.00 28.50 255 MET A CA 1
ATOM 2003 C C . MET A 1 255 ? 15.434 39.647 -57.541 1.00 28.50 255 MET A C 1
ATOM 2005 O O . MET A 1 255 ? 14.744 40.535 -58.019 1.00 28.50 255 MET A O 1
ATOM 2009 N N . SER A 1 256 ? 16.042 39.815 -56.352 1.00 28.75 256 SER A N 1
ATOM 2010 C CA . SER A 1 256 ? 17.192 40.738 -56.172 1.00 28.75 256 SER A CA 1
ATOM 2011 C C . SER A 1 256 ? 17.963 40.480 -54.862 1.00 28.75 256 SER A C 1
ATOM 2013 O O . SER A 1 256 ? 17.388 40.051 -53.869 1.00 28.75 256 SER A O 1
ATOM 2015 N N . GLN A 1 257 ? 19.270 40.764 -54.866 1.00 34.62 257 GLN A N 1
ATOM 2016 C CA . GLN A 1 257 ? 20.124 40.876 -53.672 1.00 34.62 257 GLN A CA 1
ATOM 2017 C C . GLN A 1 257 ? 20.193 42.335 -53.165 1.00 34.62 257 GLN A C 1
ATOM 2019 O O . GLN A 1 257 ? 19.792 43.250 -53.887 1.00 34.62 257 GLN A O 1
ATOM 2024 N N . ARG A 1 258 ? 20.883 42.513 -52.021 1.00 35.19 258 ARG A N 1
ATOM 2025 C CA . ARG A 1 258 ? 21.343 43.764 -51.369 1.00 35.19 258 ARG A CA 1
ATOM 2026 C C . ARG A 1 258 ? 20.262 44.478 -50.540 1.00 35.19 258 ARG A C 1
ATOM 2028 O O . ARG A 1 258 ? 19.110 44.522 -50.954 1.00 35.19 258 ARG A O 1
ATOM 2035 N N . PHE A 1 259 ? 20.582 45.055 -49.380 1.00 42.41 259 PHE A N 1
ATOM 2036 C CA . PHE A 1 259 ? 21.907 45.323 -48.781 1.00 42.41 259 PHE A CA 1
ATOM 2037 C C . PHE A 1 259 ? 22.190 44.483 -47.532 1.00 42.41 259 PHE A C 1
ATOM 2039 O O . PHE A 1 259 ? 21.220 44.180 -46.808 1.00 42.41 259 PHE A O 1
#

Secondary structure (DSSP, 8-state):
----GGG-EEEEEESSSSSHHHHHHHHHHHHHS---TTS---TT-TTTTTTEEEEESS--TT--SB--HHHHHHHHHHH----S--BPPBP-GGG--TTEEEEE-SS-GGGS-HHHHHH-SEEEE------GGGHHHHHHHHHHHHHHHHHHHHHHHHH-GGGSS--B-TTS-B--EEGGGG--TTHHHHHHHHHTSS---B-TTT--BPPP--S-S------------GGG---------------------------